Protein AF-E0S4I5-F1 (afdb_monomer)

Radius of gyration: 21.16 Å; Cα contacts (8 Å, |Δi|>4): 133; chains: 1; bounding box: 56×43×53 Å

Foldseek 3Di:
DPDPVNVVVVVVVVVVVLVVVCCVVPVPPVVVVVVVLVVCCVPVNDVRSVVVVVVVVLVSLQVQLVVVCVVVVVQDDLSSVLSSCLRSCVLLVVQLVLLCVPPNNPCSNVQSVLLSVQLNVCRVVVHKAFLFAFQPNVPPVPPPPVPDPRVPHTPGHRPSDGINVRSSVVVVCVVPVPPPD

Secondary structure (DSSP, 8-state):
---HHHHHHHHHHHHHHHHHHHHHHHTTHHHHHHHHHHHHHHHH-HHHHHHHHHHHHHHHHHGGGHHHHHH-TT--THHHHHHHHHHTSHHHHHHHHHHHHHH-STTHHHHHHHHHHHHHHHHHHTS--BS-EEGGGGGGGSTT-TT--TTTSEEE--SS-SBHHHHHHHHHHHHTT----

Organism: Butyrivibrio proteoclasticus (strain ATCC 51982 / DSM 14932 / B316) (NCBI:txid515622)

Structure (mmCIF, N/CA/C/O backbone):
data_AF-E0S4I5-F1
#
_entry.id   AF-E0S4I5-F1
#
loop_
_atom_site.group_PDB
_atom_site.id
_atom_site.type_symbol
_atom_site.label_atom_id
_atom_site.label_alt_id
_atom_site.label_comp_id
_atom_site.label_asym_id
_atom_site.label_entity_id
_atom_site.label_seq_id
_atom_site.pdbx_PDB_ins_code
_atom_site.Cartn_x
_atom_site.Cartn_y
_atom_site.Cartn_z
_atom_site.occupancy
_atom_site.B_iso_or_equiv
_atom_site.auth_seq_id
_atom_site.auth_comp_id
_atom_site.auth_asym_id
_atom_site.auth_atom_id
_atom_site.pdbx_PDB_model_num
ATOM 1 N N . MET A 1 1 ? 25.089 8.288 6.308 1.00 38.97 1 MET A N 1
ATOM 2 C CA . MET A 1 1 ? 24.424 7.372 7.253 1.00 38.97 1 MET A CA 1
ATOM 3 C C . MET A 1 1 ? 23.693 8.257 8.242 1.00 38.97 1 MET A C 1
ATOM 5 O O . MET A 1 1 ? 24.373 8.973 8.961 1.00 38.97 1 MET A O 1
ATOM 9 N N . LEU A 1 2 ? 22.360 8.315 8.184 1.00 38.50 2 LEU A N 1
ATOM 10 C CA . LEU A 1 2 ? 21.574 9.012 9.209 1.00 38.50 2 LEU A CA 1
ATOM 11 C C . LEU A 1 2 ? 21.784 8.281 10.536 1.00 38.50 2 LEU A C 1
ATOM 13 O O . LEU A 1 2 ? 21.787 7.047 10.567 1.00 38.50 2 LEU A O 1
ATOM 17 N N . ASN A 1 3 ? 22.048 9.029 11.601 1.00 44.72 3 ASN A N 1
ATOM 18 C CA . ASN A 1 3 ? 22.312 8.456 12.914 1.00 44.72 3 ASN A CA 1
ATOM 19 C C . ASN A 1 3 ? 21.038 7.761 13.422 1.00 44.72 3 ASN A C 1
ATOM 21 O O . ASN A 1 3 ? 19.945 8.304 13.295 1.00 44.72 3 ASN A O 1
ATOM 25 N N . ASN A 1 4 ? 21.155 6.590 14.056 1.00 50.41 4 ASN A N 1
ATOM 26 C CA . ASN A 1 4 ? 20.001 5.858 14.613 1.00 50.41 4 ASN A CA 1
ATOM 27 C C . ASN A 1 4 ? 19.160 6.701 15.602 1.00 50.41 4 ASN A C 1
ATOM 29 O O . ASN A 1 4 ? 17.985 6.408 15.815 1.00 50.41 4 ASN A O 1
ATOM 33 N N . SER A 1 5 ? 19.746 7.748 16.202 1.00 45.62 5 SER A N 1
ATOM 34 C CA . SER A 1 5 ? 19.015 8.715 17.030 1.00 45.62 5 SER A CA 1
ATOM 35 C C . SER A 1 5 ? 18.204 9.713 16.195 1.00 45.62 5 SER A C 1
ATOM 37 O O . SER A 1 5 ? 17.057 9.957 16.533 1.00 45.62 5 SER A O 1
ATOM 39 N N . GLU A 1 6 ? 18.726 10.206 15.068 1.00 43.94 6 GLU A N 1
ATOM 40 C CA . GLU A 1 6 ? 18.027 11.165 14.195 1.00 43.94 6 GLU A CA 1
ATOM 41 C C . GLU A 1 6 ? 16.774 10.543 13.567 1.00 43.94 6 GLU A C 1
ATOM 43 O O . GLU A 1 6 ? 15.723 11.176 13.503 1.00 43.94 6 GLU A O 1
ATOM 48 N N . THR A 1 7 ? 16.849 9.268 13.172 1.00 42.28 7 THR A N 1
ATOM 49 C CA . THR A 1 7 ? 15.693 8.513 12.662 1.00 42.28 7 THR A CA 1
ATOM 50 C C . THR A 1 7 ? 14.642 8.279 13.751 1.00 42.28 7 THR A C 1
ATOM 52 O O . THR A 1 7 ? 13.443 8.373 13.489 1.00 42.28 7 THR A O 1
ATOM 55 N N . LYS A 1 8 ? 15.075 8.009 14.990 1.00 41.47 8 LYS A N 1
ATOM 56 C CA . LYS A 1 8 ? 14.186 7.852 16.150 1.00 41.47 8 LYS A CA 1
ATOM 57 C C . LYS A 1 8 ? 13.489 9.169 16.496 1.00 41.47 8 LYS A C 1
ATOM 59 O O . LYS A 1 8 ? 12.286 9.171 16.737 1.00 41.47 8 LYS A O 1
ATOM 64 N N . ASP A 1 9 ? 14.221 10.276 16.474 1.00 44.91 9 ASP A N 1
ATOM 65 C CA . ASP A 1 9 ? 13.693 11.604 16.780 1.00 44.91 9 ASP A CA 1
ATOM 66 C C . ASP A 1 9 ? 12.729 12.088 15.682 1.00 44.91 9 ASP A C 1
ATOM 68 O 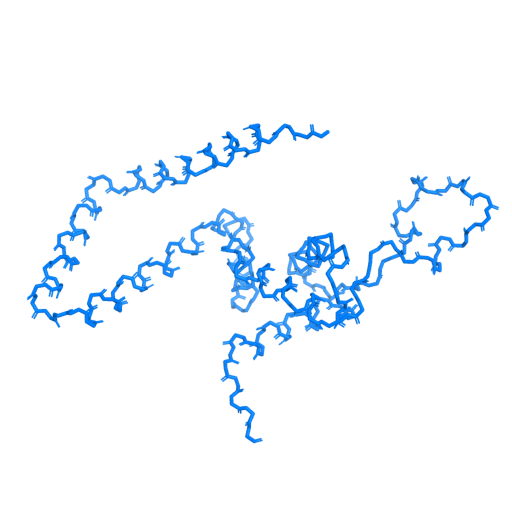O . ASP A 1 9 ? 11.687 12.672 15.984 1.00 44.91 9 ASP A O 1
ATOM 72 N N . ALA A 1 10 ? 13.002 11.757 14.415 1.00 44.78 10 ALA A N 1
ATOM 73 C CA . ALA A 1 10 ? 12.086 11.999 13.300 1.00 44.78 10 ALA A CA 1
ATOM 74 C C . ALA A 1 10 ? 10.781 11.191 13.430 1.00 44.78 10 ALA A C 1
ATOM 76 O O . ALA A 1 10 ? 9.699 11.755 13.275 1.00 44.78 10 ALA A O 1
ATOM 77 N N . LEU A 1 11 ? 10.863 9.903 13.783 1.00 43.50 11 LEU A N 1
ATOM 78 C CA . LEU A 1 11 ? 9.694 9.056 14.057 1.00 43.50 11 LEU A CA 1
ATOM 79 C C . LEU A 1 11 ? 8.865 9.585 15.232 1.00 43.50 11 LEU A C 1
ATOM 81 O O . LEU A 1 11 ? 7.647 9.688 15.118 1.00 43.50 11 LEU A O 1
ATOM 85 N N . ILE A 1 12 ? 9.514 9.983 16.331 1.00 48.59 12 ILE A N 1
ATOM 86 C CA . ILE A 1 12 ? 8.845 10.596 17.488 1.00 48.59 12 ILE A CA 1
ATOM 87 C C . ILE A 1 12 ? 8.157 11.906 17.085 1.00 48.59 12 ILE A C 1
ATOM 89 O O . ILE A 1 12 ? 7.042 12.168 17.523 1.00 48.59 12 ILE A O 1
ATOM 93 N N . SER A 1 13 ? 8.783 12.719 16.233 1.00 48.22 13 SER A N 1
ATOM 94 C CA . SER A 1 13 ? 8.202 13.971 15.735 1.00 48.22 13 SER A CA 1
ATOM 95 C C . SER A 1 13 ? 6.961 13.734 14.867 1.00 48.22 13 SER A C 1
ATOM 97 O O . SER A 1 13 ? 5.934 14.374 15.084 1.00 48.22 13 SER A O 1
ATOM 99 N N . VAL A 1 14 ? 7.013 12.767 13.942 1.00 48.84 14 VAL A N 1
ATOM 100 C CA . VAL A 1 14 ? 5.865 12.380 13.103 1.00 48.84 14 VAL A CA 1
ATOM 101 C C . VAL A 1 14 ? 4.743 11.791 13.956 1.00 48.84 14 VAL A C 1
ATOM 103 O O . VAL A 1 14 ? 3.596 12.206 13.813 1.00 48.84 14 VAL A O 1
ATOM 106 N N . MET A 1 15 ? 5.064 10.896 14.896 1.00 49.41 15 MET A N 1
ATOM 107 C CA . MET A 1 15 ? 4.093 10.348 15.845 1.00 49.41 15 MET A CA 1
ATOM 108 C C . MET A 1 15 ? 3.455 11.451 16.684 1.00 49.41 15 MET A C 1
ATOM 110 O O . MET A 1 15 ? 2.240 11.490 16.794 1.00 49.41 15 MET A O 1
ATOM 114 N N . ASN A 1 16 ? 4.235 12.387 17.225 1.00 57.28 16 ASN A N 1
ATOM 115 C CA . ASN A 1 16 ? 3.706 13.514 17.991 1.00 57.28 16 ASN A CA 1
ATOM 116 C C . ASN A 1 16 ? 2.886 14.477 17.123 1.00 57.28 16 ASN A C 1
ATOM 118 O O . ASN A 1 16 ? 1.945 15.075 17.627 1.00 57.28 16 ASN A O 1
ATOM 122 N N . GLY A 1 17 ? 3.215 14.643 15.840 1.00 52.66 17 GLY A N 1
ATOM 123 C CA . GLY A 1 17 ? 2.425 15.428 14.889 1.00 52.66 17 GLY A CA 1
ATOM 124 C C . GLY A 1 17 ? 1.082 14.773 14.558 1.00 52.66 17 GLY A C 1
ATOM 125 O O . GLY A 1 17 ? 0.058 15.455 14.539 1.00 52.66 17 GLY A O 1
ATOM 126 N N . LEU A 1 18 ? 1.074 13.448 14.380 1.00 50.56 18 LEU A N 1
ATOM 127 C CA . LEU A 1 18 ? -0.138 12.642 14.217 1.00 50.56 18 LEU A CA 1
ATOM 128 C C . LEU A 1 18 ? -0.977 12.652 15.497 1.00 50.56 18 LEU A C 1
ATOM 130 O O . LEU A 1 18 ? -2.155 12.980 15.436 1.00 50.56 18 LEU A O 1
ATOM 134 N N . PHE A 1 19 ? -0.368 12.398 16.659 1.00 59.19 19 PHE A N 1
ATOM 135 C CA . PHE A 1 19 ? -1.043 12.458 17.954 1.00 59.19 19 PHE A CA 1
ATOM 136 C C . PHE A 1 19 ? -1.585 13.848 18.249 1.00 59.19 19 PHE A C 1
ATOM 138 O O . PHE A 1 19 ? -2.704 13.925 18.714 1.00 59.19 19 PHE A O 1
ATOM 145 N N . LYS A 1 20 ? -0.870 14.932 17.928 1.00 57.94 20 LYS A N 1
ATOM 146 C CA . LYS A 1 20 ? -1.385 16.300 18.087 1.00 57.94 20 LYS A CA 1
ATOM 147 C C . LYS A 1 20 ? -2.493 16.642 17.104 1.00 57.94 20 LYS A C 1
ATOM 149 O O . LYS A 1 20 ? -3.375 17.403 17.468 1.00 57.94 20 LYS A O 1
ATOM 154 N N . SER A 1 21 ? -2.453 16.123 15.878 1.00 51.41 21 SER A N 1
ATOM 155 C CA . SER A 1 21 ? -3.545 16.320 14.912 1.00 51.41 21 SER A CA 1
ATOM 156 C C . SER A 1 21 ? -4.796 15.568 15.352 1.00 51.41 21 SER A C 1
ATOM 158 O O . SER A 1 21 ? -5.886 16.124 15.294 1.00 51.41 21 SER A O 1
ATOM 160 N N . ILE A 1 22 ? -4.616 14.355 15.888 1.00 54.31 22 ILE A N 1
ATOM 161 C CA . ILE A 1 22 ? -5.666 13.599 16.566 1.00 54.31 22 ILE A CA 1
ATOM 162 C C . ILE A 1 22 ? -6.145 14.411 17.777 1.00 54.31 22 ILE A C 1
ATOM 164 O O . ILE A 1 22 ? -7.273 14.855 17.767 1.00 54.31 22 ILE A O 1
ATOM 168 N N . GLU A 1 23 ? -5.301 14.717 18.762 1.00 54.75 23 GLU A N 1
ATOM 169 C CA . GLU A 1 23 ? -5.611 15.445 20.009 1.00 54.75 23 GLU A CA 1
ATOM 170 C C . GLU A 1 23 ? -6.271 16.823 19.777 1.00 54.75 23 GLU A C 1
ATOM 172 O O . GLU A 1 23 ? -7.206 17.185 20.492 1.00 54.75 23 GLU A O 1
ATOM 177 N N . ALA A 1 24 ? -5.864 17.564 18.738 1.00 55.34 24 ALA A N 1
ATOM 178 C CA . ALA A 1 24 ? -6.480 18.831 18.335 1.00 55.34 24 ALA A CA 1
ATOM 179 C C . ALA A 1 24 ? -7.900 18.664 17.760 1.00 55.34 24 ALA A C 1
ATOM 181 O O . ALA A 1 24 ? -8.720 19.565 17.923 1.00 55.34 24 ALA A O 1
ATOM 182 N N . GLU A 1 25 ? -8.219 17.522 17.145 1.00 51.22 25 GLU A N 1
ATOM 183 C CA . GLU A 1 25 ? -9.592 17.153 16.771 1.00 51.22 25 GLU A CA 1
ATOM 184 C C . GLU A 1 25 ? -10.406 16.568 17.948 1.00 51.22 25 GLU A C 1
ATOM 186 O O . GLU A 1 25 ? -11.632 16.477 17.842 1.00 51.22 25 GLU A O 1
ATOM 191 N N . ASN A 1 26 ? -9.778 16.188 19.075 1.00 55.72 26 ASN A N 1
ATOM 192 C CA . ASN A 1 26 ? -10.344 15.179 19.987 1.00 55.72 26 ASN A CA 1
ATOM 193 C C . ASN A 1 26 ? -10.498 15.545 21.476 1.00 55.72 26 ASN A C 1
ATOM 195 O O . ASN A 1 26 ? -10.979 14.704 22.229 1.00 55.72 26 ASN A O 1
ATOM 199 N N . ASN A 1 27 ? -10.157 16.748 21.944 1.00 54.59 27 ASN A N 1
ATOM 200 C CA . ASN A 1 27 ? -10.117 17.000 23.400 1.00 54.59 27 ASN A CA 1
ATOM 201 C C . ASN A 1 27 ? -11.468 16.971 24.159 1.00 54.59 27 ASN A C 1
ATOM 203 O O . ASN A 1 27 ? -11.452 16.903 25.383 1.00 54.59 27 ASN A O 1
ATOM 207 N N . GLU A 1 28 ? -12.619 16.931 23.480 1.00 50.84 28 GLU A N 1
ATOM 208 C CA . GLU A 1 28 ? -13.916 16.584 24.110 1.00 50.84 28 GLU A CA 1
ATOM 209 C C . GLU A 1 28 ? -14.468 15.243 23.598 1.00 50.84 28 GLU A C 1
ATOM 211 O O . GLU A 1 28 ? -14.867 14.389 24.388 1.00 50.84 28 GLU A O 1
ATOM 216 N N . LYS A 1 29 ? -14.384 14.988 22.287 1.00 53.25 29 LYS A N 1
ATOM 217 C CA . LYS A 1 29 ? -14.922 13.769 21.659 1.00 53.25 29 LYS A CA 1
ATOM 218 C C . LYS A 1 29 ? -14.182 12.479 22.039 1.00 53.25 29 LYS A C 1
ATOM 220 O O . LYS A 1 29 ? -14.795 11.416 22.050 1.00 53.25 29 LYS A O 1
ATOM 225 N N . SER A 1 30 ? -12.892 12.540 22.389 1.00 56.38 30 SER A N 1
ATOM 226 C CA . SER A 1 30 ? -12.143 11.361 22.863 1.00 56.38 30 SER A CA 1
ATOM 227 C C . SER A 1 30 ? -12.582 10.886 24.232 1.00 56.38 30 SER A C 1
ATOM 229 O O . SER A 1 30 ? -12.616 9.682 24.467 1.00 56.38 30 SER A O 1
ATOM 231 N N . ALA A 1 31 ? -12.874 11.813 25.146 1.00 55.78 31 ALA A N 1
ATOM 232 C CA . ALA A 1 31 ? -13.290 11.459 26.496 1.00 55.78 31 ALA A CA 1
ATOM 233 C C . ALA A 1 31 ? -14.657 10.763 26.458 1.00 55.78 31 ALA A C 1
ATOM 235 O O . ALA A 1 31 ? -14.812 9.693 27.045 1.00 55.78 31 ALA A O 1
ATOM 236 N N . GLU A 1 32 ? -15.590 11.307 25.673 1.00 59.59 32 GLU A N 1
ATOM 237 C CA . GLU A 1 32 ? -16.902 10.705 25.422 1.00 59.59 32 GLU A CA 1
ATOM 238 C C . GLU A 1 32 ? -16.779 9.321 24.768 1.00 59.59 32 GLU A C 1
ATOM 240 O O . GLU A 1 32 ? -17.385 8.364 25.245 1.00 59.59 32 GLU A O 1
ATOM 245 N N . LEU A 1 33 ? -15.927 9.171 23.746 1.00 65.69 33 LEU A N 1
ATOM 246 C CA . LEU A 1 33 ? -15.693 7.881 23.087 1.00 65.69 33 LEU A CA 1
ATOM 247 C C . LEU A 1 33 ? -15.110 6.832 24.049 1.00 65.69 33 LEU A C 1
ATOM 249 O O . LEU A 1 33 ? -15.542 5.680 24.049 1.00 65.69 33 LEU A O 1
ATOM 253 N N . ILE A 1 34 ? -14.138 7.209 24.886 1.00 62.12 34 ILE A N 1
ATOM 254 C CA . ILE A 1 34 ? -13.532 6.303 25.874 1.00 62.12 34 ILE A CA 1
ATOM 255 C C . ILE A 1 34 ? -14.561 5.889 26.934 1.00 62.12 34 ILE A C 1
ATOM 257 O O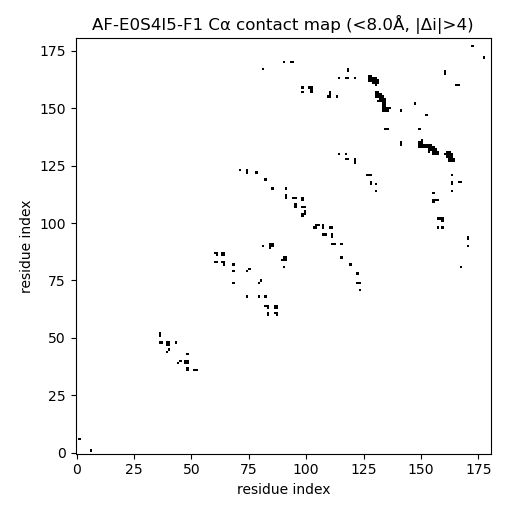 . ILE A 1 34 ? -14.617 4.713 27.306 1.00 62.12 34 ILE A O 1
ATOM 261 N N . GLU A 1 35 ? -15.396 6.817 27.405 1.00 66.31 35 GLU A N 1
ATOM 262 C CA . GLU A 1 35 ? -16.480 6.515 28.343 1.00 66.31 35 GLU A CA 1
ATOM 263 C C . GLU A 1 35 ? -17.547 5.605 27.721 1.00 66.31 35 GLU A C 1
ATOM 265 O O . GLU A 1 35 ? -17.971 4.637 28.360 1.00 66.31 35 GLU A O 1
ATOM 270 N N . GLU A 1 36 ? -17.942 5.843 26.468 1.00 66.56 36 GLU A N 1
ATOM 271 C CA . GLU A 1 36 ? -18.873 4.984 25.729 1.00 66.56 36 GLU A CA 1
ATOM 272 C C . GLU A 1 36 ? -18.312 3.574 25.525 1.00 66.56 36 GLU A C 1
ATOM 274 O O . GLU A 1 36 ? -19.013 2.585 25.760 1.00 66.56 36 GLU A O 1
ATOM 279 N N . LEU A 1 37 ? -17.037 3.457 25.154 1.00 64.44 37 LEU A N 1
ATOM 280 C CA . LEU A 1 37 ? -16.357 2.176 24.996 1.00 64.44 37 LEU A CA 1
ATOM 281 C C . LEU A 1 37 ? -16.269 1.424 26.330 1.00 64.44 37 LEU A C 1
ATOM 283 O O . LEU A 1 37 ? -16.609 0.239 26.387 1.00 64.44 37 LEU A O 1
ATOM 287 N N . TYR A 1 38 ? -15.910 2.103 27.422 1.00 65.25 38 TYR A N 1
ATOM 288 C CA . TYR A 1 38 ? -15.878 1.516 28.764 1.00 65.25 38 TYR A CA 1
ATOM 289 C C . TYR A 1 38 ? -17.265 1.061 29.234 1.00 65.25 38 TYR A C 1
ATOM 291 O O . TYR A 1 38 ? -17.418 -0.036 29.779 1.00 65.25 38 TYR A O 1
ATOM 299 N N . LYS A 1 39 ? -18.297 1.872 28.988 1.00 71.56 39 LYS A N 1
ATOM 300 C CA . LYS A 1 39 ? -19.687 1.515 29.273 1.00 71.56 39 LYS A CA 1
ATOM 301 C C . LYS A 1 39 ? -20.122 0.303 28.450 1.00 71.56 39 LYS A C 1
ATOM 303 O O . LYS A 1 39 ? -20.690 -0.631 29.009 1.00 71.56 39 LYS A O 1
ATOM 308 N N . SER A 1 40 ? -19.787 0.260 27.160 1.00 63.28 40 SER A N 1
ATOM 309 C CA . SER A 1 40 ? -20.088 -0.878 26.286 1.00 63.28 40 SER A CA 1
ATOM 310 C C . SER A 1 40 ? -19.420 -2.168 26.769 1.00 63.28 40 SER A C 1
ATOM 312 O O . SER A 1 40 ? -20.077 -3.203 26.812 1.00 63.28 40 SER A O 1
ATOM 314 N N . TYR A 1 41 ? -18.171 -2.098 27.240 1.00 67.81 41 TYR A N 1
ATOM 315 C CA . TYR A 1 41 ? -17.469 -3.224 27.854 1.00 67.81 41 TYR A CA 1
ATOM 316 C C . TYR A 1 41 ? -18.191 -3.721 29.113 1.00 67.81 41 TYR A C 1
ATOM 318 O O . TYR A 1 41 ? -18.411 -4.921 29.281 1.00 67.81 41 TYR A O 1
ATOM 326 N N . LYS A 1 42 ? -18.616 -2.799 29.987 1.00 74.81 42 LYS A N 1
ATOM 327 C CA . LYS A 1 42 ? -19.345 -3.129 31.220 1.00 74.81 42 LYS A CA 1
ATOM 328 C C . LYS A 1 42 ? -20.731 -3.723 30.968 1.00 74.81 42 LYS A C 1
ATOM 330 O O . LYS A 1 42 ? -21.141 -4.603 31.719 1.00 74.81 42 LYS A O 1
ATOM 335 N N . GLU A 1 43 ? -21.449 -3.237 29.961 1.00 79.75 43 GLU A N 1
ATOM 336 C CA . GLU A 1 43 ? -22.846 -3.607 29.699 1.00 79.75 43 GLU A CA 1
ATOM 337 C C . GLU A 1 43 ? -22.994 -4.785 28.729 1.00 79.75 43 GLU A C 1
ATOM 339 O O . GLU A 1 43 ? -23.945 -5.556 28.847 1.00 79.75 43 GLU A O 1
ATOM 344 N N . ARG A 1 44 ? -22.082 -4.924 27.760 1.00 76.62 44 ARG A N 1
ATOM 345 C CA . ARG A 1 44 ? -22.192 -5.87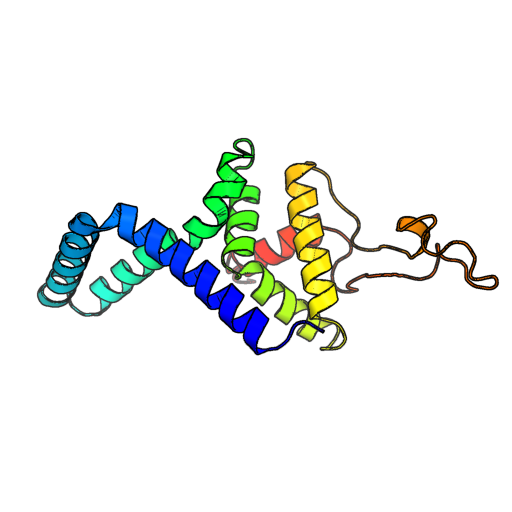4 26.637 1.00 76.62 44 ARG A CA 1
ATOM 346 C C . ARG A 1 44 ? -21.092 -6.935 26.614 1.00 76.62 44 ARG A C 1
ATOM 348 O O . ARG A 1 44 ? -21.204 -7.885 25.846 1.00 76.62 44 ARG A O 1
ATOM 355 N N . GLY A 1 45 ? -20.078 -6.812 27.472 1.00 75.81 45 GLY A N 1
ATOM 356 C CA . GLY A 1 45 ? -18.985 -7.774 27.591 1.00 75.81 45 GLY A CA 1
ATOM 357 C C . GLY A 1 45 ? -17.829 -7.538 26.615 1.00 75.81 45 GLY A C 1
ATOM 358 O O . GLY A 1 45 ? -17.857 -6.633 25.779 1.00 75.81 45 GLY A O 1
ATOM 359 N N . ASP A 1 46 ? -16.790 -8.364 26.760 1.00 75.00 46 ASP A N 1
ATOM 360 C CA . ASP A 1 46 ? -15.490 -8.190 26.099 1.00 75.00 46 ASP A CA 1
ATOM 361 C C . ASP A 1 46 ? -15.578 -8.281 24.567 1.00 75.00 46 ASP A C 1
ATOM 363 O O . ASP A 1 46 ? -15.049 -7.421 23.869 1.00 75.00 46 ASP A O 1
ATOM 367 N N . ASP A 1 47 ? -16.342 -9.238 24.036 1.00 69.94 47 ASP A N 1
ATOM 368 C CA . ASP A 1 47 ? -16.471 -9.463 22.588 1.00 69.94 47 ASP A CA 1
ATOM 369 C C . ASP A 1 47 ? -16.993 -8.222 21.836 1.00 69.94 47 ASP A C 1
ATOM 371 O O . ASP A 1 47 ? -16.503 -7.859 20.759 1.00 69.94 47 ASP A O 1
ATOM 375 N N . TYR A 1 48 ? -17.978 -7.527 22.417 1.00 70.12 48 TYR A N 1
ATOM 376 C CA . TYR A 1 48 ? -18.548 -6.316 21.821 1.00 70.12 48 TYR A CA 1
ATOM 377 C C . TYR A 1 48 ? -17.560 -5.145 21.870 1.00 70.12 48 TYR A C 1
ATOM 379 O O . TYR A 1 48 ? -17.436 -4.379 20.909 1.00 70.12 48 TYR A O 1
ATOM 387 N N . TYR A 1 49 ? -16.835 -5.015 22.980 1.00 69.62 49 TYR A N 1
ATOM 388 C CA . TYR A 1 49 ? -15.803 -3.998 23.149 1.00 69.62 49 TYR A CA 1
ATOM 389 C C . TYR A 1 49 ? -14.643 -4.206 22.170 1.00 69.62 49 TYR A C 1
ATOM 391 O O . TYR A 1 49 ? -14.261 -3.266 21.475 1.00 69.62 49 TYR A O 1
ATOM 399 N N . GLN A 1 50 ? -14.140 -5.438 22.038 1.00 68.00 50 GLN A N 1
ATOM 400 C CA . GLN A 1 50 ? -13.089 -5.785 21.079 1.00 68.00 50 GLN A CA 1
ATOM 401 C C . GLN A 1 50 ? -13.502 -5.458 19.641 1.00 68.00 50 GLN A C 1
ATOM 403 O O . GLN A 1 50 ? -12.727 -4.855 18.900 1.00 68.00 50 GLN A O 1
ATOM 408 N N . THR A 1 51 ? -14.741 -5.787 19.265 1.00 70.75 51 THR A N 1
ATOM 409 C CA . THR A 1 51 ? -15.282 -5.464 17.936 1.00 70.75 51 THR A CA 1
ATOM 410 C C . THR A 1 51 ? -15.340 -3.952 17.709 1.00 70.75 51 THR A C 1
ATOM 412 O O . THR A 1 51 ? -14.919 -3.464 16.662 1.00 70.75 51 THR A O 1
ATOM 415 N N . SER A 1 52 ? -15.811 -3.194 18.702 1.00 66.31 52 SER A N 1
ATOM 416 C CA . SER A 1 52 ? -15.907 -1.730 18.619 1.00 66.31 52 SER A C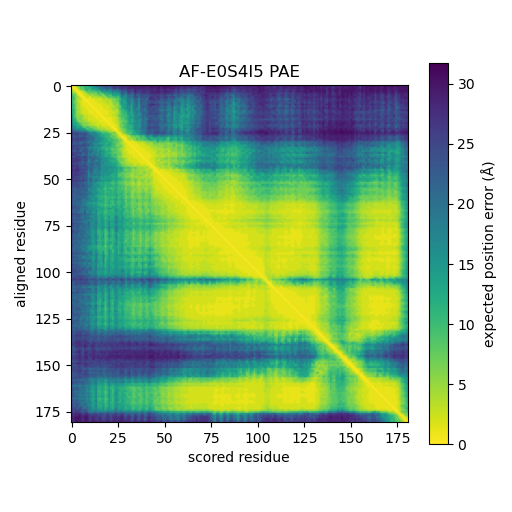A 1
ATOM 417 C C . SER A 1 52 ? -14.524 -1.081 18.500 1.00 66.31 52 SER A C 1
ATOM 419 O O . SER A 1 52 ? -14.304 -0.244 17.629 1.00 66.31 52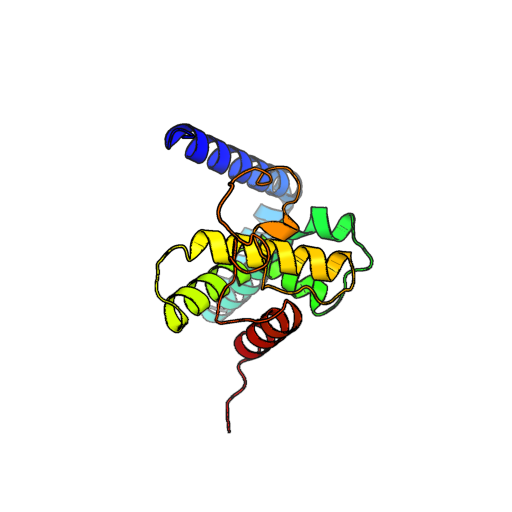 SER A O 1
ATOM 421 N N . MET A 1 53 ? -13.557 -1.533 19.303 1.00 68.06 53 MET A N 1
ATOM 422 C CA . MET A 1 53 ? -12.165 -1.084 19.225 1.00 68.06 53 MET A CA 1
ATOM 423 C C . MET A 1 53 ? -11.521 -1.409 17.880 1.00 68.06 53 MET A C 1
ATOM 425 O O . MET A 1 53 ? -10.755 -0.603 17.359 1.00 68.06 53 MET A O 1
ATOM 429 N N . HIS A 1 54 ? -11.828 -2.572 17.303 1.00 69.94 54 HIS A N 1
ATOM 430 C CA . HIS A 1 54 ? -11.319 -2.945 15.989 1.00 69.94 54 HIS A CA 1
ATOM 431 C C . HIS A 1 54 ? -11.799 -1.973 14.906 1.00 69.94 54 HIS A C 1
ATOM 433 O O . HIS A 1 54 ? -10.989 -1.500 14.115 1.00 69.94 54 HIS A O 1
ATOM 439 N N . LEU A 1 55 ? -13.087 -1.613 14.915 1.00 68.75 55 LEU A N 1
ATOM 440 C CA . LEU A 1 55 ? -13.652 -0.649 13.967 1.00 68.75 55 LEU A CA 1
ATOM 441 C C . LEU A 1 55 ? -13.010 0.737 14.095 1.00 68.75 55 LEU A C 1
ATOM 443 O O . LEU A 1 55 ? -12.678 1.349 13.081 1.00 68.75 55 LEU A O 1
ATOM 447 N N . GLU A 1 56 ? -12.793 1.224 15.319 1.00 69.06 56 GLU A N 1
ATOM 448 C CA . GLU A 1 56 ? -12.125 2.516 15.519 1.00 69.06 56 GLU A CA 1
ATOM 449 C C . GLU A 1 56 ? -10.652 2.471 15.093 1.00 69.06 56 GLU A C 1
ATOM 451 O O . GLU A 1 56 ? -10.165 3.398 14.448 1.00 69.06 56 GLU A O 1
ATOM 456 N N . MET A 1 57 ? -9.946 1.370 15.361 1.00 72.50 57 MET A N 1
ATOM 457 C CA . MET A 1 57 ? -8.576 1.185 14.874 1.00 72.50 57 MET A CA 1
ATOM 458 C C . MET A 1 57 ? -8.505 1.156 13.346 1.00 72.50 57 MET A C 1
ATOM 460 O O . MET A 1 57 ? -7.594 1.759 12.785 1.00 72.50 57 MET A O 1
ATOM 464 N N . MET A 1 58 ? -9.466 0.525 12.665 1.00 73.19 58 MET A N 1
ATOM 465 C CA . MET A 1 58 ? -9.537 0.555 11.199 1.00 73.19 58 MET A CA 1
ATOM 466 C C . MET A 1 58 ? -9.677 1.988 10.673 1.00 73.19 58 MET A C 1
ATOM 468 O O . MET A 1 58 ? -8.910 2.386 9.802 1.00 73.19 58 MET A O 1
ATOM 472 N N . ARG A 1 59 ? -10.559 2.804 11.265 1.00 71.00 59 ARG A N 1
ATOM 473 C CA . ARG A 1 59 ? -10.706 4.224 10.888 1.00 71.00 59 ARG A CA 1
ATOM 474 C C . ARG A 1 59 ? -9.431 5.029 11.116 1.00 71.00 59 ARG A C 1
ATOM 476 O O . ARG A 1 59 ? -9.075 5.882 10.308 1.00 71.00 59 ARG A O 1
ATOM 483 N N . LEU A 1 60 ? -8.726 4.769 12.217 1.00 74.56 60 LEU A N 1
ATOM 484 C CA . LEU A 1 60 ? -7.445 5.422 12.492 1.00 74.56 60 LEU A CA 1
ATOM 485 C C . LEU A 1 60 ? -6.375 5.036 11.463 1.00 74.56 60 LEU A C 1
ATOM 487 O O . LEU A 1 60 ? -5.541 5.872 11.121 1.00 74.56 60 LEU A O 1
ATOM 491 N N . MET A 1 61 ? -6.406 3.806 10.947 1.00 77.69 61 MET A N 1
ATOM 492 C CA . MET A 1 61 ? -5.486 3.344 9.904 1.00 77.69 61 MET A CA 1
ATOM 493 C C . MET A 1 61 ? -5.726 4.017 8.544 1.00 77.69 61 MET A C 1
ATOM 495 O O . MET A 1 61 ? -4.820 4.018 7.720 1.00 77.69 61 MET A O 1
ATOM 499 N N . GLU A 1 62 ? -6.883 4.632 8.302 1.00 78.25 62 GLU A N 1
ATOM 500 C CA . GLU A 1 62 ? -7.159 5.393 7.070 1.00 78.25 62 GLU A CA 1
ATOM 501 C C . GLU A 1 62 ? -6.562 6.814 7.121 1.00 78.25 62 GLU A C 1
ATOM 503 O O . GLU A 1 62 ? -6.212 7.400 6.094 1.00 78.25 62 GLU A O 1
ATOM 508 N N . LEU A 1 63 ? -6.392 7.385 8.323 1.00 80.25 63 LEU A N 1
ATOM 509 C CA . LEU A 1 63 ? -5.935 8.769 8.514 1.00 80.25 63 LEU A CA 1
ATOM 510 C C . LEU A 1 63 ? -4.613 9.114 7.807 1.00 80.25 63 LEU A C 1
ATOM 512 O O . LEU A 1 63 ? -4.549 10.189 7.204 1.00 80.25 63 LEU A O 1
ATOM 516 N N . PRO A 1 64 ? -3.566 8.264 7.833 1.00 85.12 64 PRO A N 1
ATOM 517 C CA . PRO A 1 64 ? -2.282 8.604 7.227 1.00 85.12 64 PRO A CA 1
ATOM 518 C C . PRO A 1 64 ? -2.352 8.830 5.710 1.00 85.12 64 PRO A C 1
ATOM 520 O O . PRO A 1 64 ? -1.551 9.597 5.180 1.00 85.12 64 PRO A O 1
ATOM 523 N N . ALA A 1 65 ? -3.313 8.208 5.018 1.00 89.06 65 ALA A N 1
ATOM 524 C CA . ALA A 1 65 ? -3.512 8.372 3.579 1.00 89.06 65 ALA A CA 1
ATOM 525 C C . ALA A 1 65 ? -4.285 9.646 3.208 1.00 89.06 65 ALA A C 1
ATOM 527 O O . ALA A 1 65 ? -4.202 10.101 2.065 1.00 89.06 65 ALA A O 1
ATOM 528 N N . ARG A 1 66 ? -5.027 10.246 4.153 1.00 84.50 66 ARG A N 1
ATOM 529 C CA . ARG A 1 66 ? -5.950 11.354 3.863 1.00 84.50 66 ARG A CA 1
ATOM 530 C C . ARG A 1 66 ? -5.308 12.538 3.142 1.00 84.50 66 ARG A C 1
ATOM 532 O O . ARG A 1 66 ? -5.906 12.967 2.162 1.00 84.50 66 ARG A O 1
ATOM 539 N N . PRO A 1 67 ? -4.135 13.071 3.546 1.00 85.25 67 PRO A N 1
ATOM 540 C CA . PRO A 1 67 ? -3.543 14.206 2.839 1.00 85.25 67 PRO A CA 1
ATOM 541 C C . PRO A 1 67 ? -3.319 13.916 1.350 1.00 85.25 67 PRO A C 1
ATOM 543 O O . PRO A 1 67 ? -3.649 14.744 0.510 1.00 85.25 67 PRO A O 1
ATOM 546 N N . PHE A 1 68 ? -2.848 12.708 1.027 1.00 89.19 68 PHE A N 1
ATOM 547 C CA . PHE A 1 68 ? -2.638 12.277 -0.352 1.00 89.19 68 PHE A CA 1
ATOM 548 C C . PHE A 1 68 ? -3.965 12.139 -1.111 1.00 89.19 68 PHE A C 1
ATOM 550 O O . PHE A 1 68 ? -4.119 12.683 -2.200 1.00 89.19 68 PHE A O 1
ATOM 557 N N . LEU A 1 69 ? -4.957 11.460 -0.530 1.00 91.44 69 LEU A N 1
ATOM 558 C CA . LEU A 1 69 ? -6.265 11.261 -1.170 1.00 91.44 69 LEU A CA 1
ATOM 559 C C . LEU A 1 69 ? -7.051 12.574 -1.339 1.00 91.44 69 LEU A C 1
ATOM 561 O O . LEU A 1 69 ? -7.808 12.729 -2.292 1.00 91.44 69 LEU A O 1
ATOM 565 N N . MET A 1 70 ? -6.840 13.556 -0.460 1.00 88.06 70 MET A N 1
ATOM 566 C CA . MET A 1 70 ? -7.415 14.898 -0.602 1.00 88.06 70 MET A CA 1
ATOM 567 C C . MET A 1 70 ? -6.827 15.674 -1.787 1.00 88.06 70 MET A C 1
ATOM 569 O O . MET A 1 70 ? -7.548 16.472 -2.392 1.00 88.06 70 MET A O 1
ATOM 573 N N . GLU A 1 71 ? -5.549 15.453 -2.111 1.00 90.88 71 GLU A N 1
ATOM 574 C CA . GLU A 1 71 ? -4.884 16.010 -3.299 1.00 90.88 71 GLU A CA 1
ATOM 575 C C . GLU A 1 71 ? -5.266 15.259 -4.589 1.00 90.88 71 GLU A C 1
ATOM 577 O O . GLU A 1 71 ? -5.230 15.848 -5.669 1.00 90.88 71 GLU A O 1
ATOM 582 N N . HIS A 1 72 ? -5.700 14.001 -4.468 1.00 94.31 72 HIS A N 1
ATOM 583 C CA . HIS A 1 72 ? -6.039 13.092 -5.568 1.00 94.31 72 HIS A CA 1
ATOM 584 C C . HIS A 1 72 ? -7.482 12.559 -5.471 1.00 94.31 72 HIS A C 1
ATOM 586 O O . HIS A 1 72 ? -7.718 11.351 -5.405 1.00 94.31 72 HIS A O 1
ATOM 592 N N . GLN A 1 73 ? -8.467 13.464 -5.461 1.00 92.00 73 GLN A N 1
ATOM 593 C CA . GLN A 1 73 ? -9.889 13.142 -5.221 1.00 92.00 73 GLN A CA 1
ATOM 594 C C . GLN A 1 73 ? -10.520 12.212 -6.272 1.00 92.00 73 GLN A C 1
ATOM 596 O O . GLN A 1 73 ? -11.614 11.687 -6.073 1.00 92.00 73 GLN A O 1
ATOM 601 N N . GLU A 1 74 ? -9.866 12.028 -7.418 1.00 95.31 74 GLU A N 1
ATOM 602 C CA . GLU A 1 74 ? -10.275 11.094 -8.461 1.00 95.31 74 GLU A CA 1
ATOM 603 C C . GLU A 1 74 ? -9.963 9.625 -8.142 1.00 95.31 74 GLU A C 1
ATOM 605 O O . GLU A 1 74 ? -10.499 8.737 -8.814 1.00 95.31 74 GLU A O 1
ATOM 610 N N . ILE A 1 75 ? -9.085 9.358 -7.171 1.00 96.25 75 ILE A N 1
ATOM 611 C CA . ILE A 1 75 ? -8.728 8.008 -6.731 1.00 96.25 75 ILE A CA 1
ATOM 612 C C . ILE A 1 75 ? -9.878 7.457 -5.889 1.00 96.25 75 ILE A C 1
ATOM 614 O O . ILE A 1 75 ? -10.241 8.034 -4.871 1.00 96.25 75 ILE A O 1
ATOM 618 N N . THR A 1 76 ? -10.457 6.333 -6.316 1.00 93.75 76 THR A N 1
ATOM 619 C CA . THR A 1 76 ? -11.604 5.707 -5.640 1.00 93.75 76 THR A CA 1
ATOM 620 C C . THR A 1 76 ? -11.520 4.182 -5.694 1.00 93.75 76 THR A C 1
ATOM 622 O O . THR A 1 76 ? -10.832 3.598 -6.540 1.00 93.75 76 THR A O 1
ATOM 625 N N . GLY A 1 77 ? -12.255 3.505 -4.812 1.00 93.31 77 GLY A N 1
ATOM 626 C CA . GLY A 1 77 ? -12.440 2.055 -4.875 1.00 93.31 77 GLY A CA 1
ATOM 627 C C . GLY A 1 77 ? -11.170 1.281 -4.515 1.00 93.31 77 GLY A C 1
ATOM 628 O O . GLY A 1 77 ? -10.622 1.449 -3.433 1.00 93.31 77 GLY A O 1
ATOM 629 N N . TRP A 1 78 ? -10.709 0.386 -5.395 1.00 95.06 78 TRP A N 1
ATOM 630 C CA . TRP A 1 78 ? -9.508 -0.412 -5.101 1.00 95.06 78 TRP A CA 1
ATOM 631 C C . TRP A 1 78 ? -8.233 0.420 -5.059 1.00 95.06 78 TRP A C 1
ATOM 633 O O . TRP A 1 78 ? -7.358 0.119 -4.255 1.00 95.06 78 TRP A O 1
ATOM 643 N N . ASP A 1 79 ? -8.140 1.456 -5.888 1.00 96.62 79 ASP A N 1
ATOM 644 C CA . ASP A 1 79 ? -6.960 2.315 -5.907 1.00 96.62 79 ASP A CA 1
ATOM 645 C C . ASP A 1 79 ? -6.839 3.119 -4.608 1.00 96.62 79 ASP A C 1
ATOM 647 O O . ASP A 1 79 ? -5.753 3.207 -4.044 1.00 96.62 79 ASP A O 1
ATOM 651 N N . GLU A 1 80 ? -7.962 3.599 -4.074 1.00 95.44 80 GLU A N 1
ATOM 652 C CA . GLU A 1 80 ? -8.040 4.221 -2.746 1.00 95.44 80 GLU A CA 1
ATOM 653 C C . GLU A 1 80 ? -7.573 3.250 -1.654 1.00 95.44 80 GLU A C 1
ATOM 655 O O . GLU A 1 80 ? -6.654 3.565 -0.900 1.00 95.44 80 GLU A O 1
ATOM 660 N N . PHE A 1 81 ? -8.096 2.020 -1.656 1.00 93.81 81 PHE A N 1
ATOM 661 C CA . PHE A 1 81 ? -7.699 0.993 -0.694 1.00 93.81 81 PHE A CA 1
ATOM 662 C C . PHE A 1 81 ? -6.207 0.620 -0.778 1.00 93.81 81 PHE A C 1
ATOM 664 O O . PHE A 1 81 ? -5.572 0.356 0.249 1.00 93.81 81 PHE A O 1
ATOM 671 N N . TYR A 1 82 ? -5.614 0.588 -1.979 1.00 96.19 82 TYR A N 1
ATOM 672 C CA . TYR A 1 82 ? -4.172 0.372 -2.124 1.00 96.19 82 TYR A CA 1
ATOM 673 C C . TYR A 1 82 ? -3.381 1.510 -1.476 1.00 96.19 82 TYR A C 1
ATOM 675 O O . TYR A 1 82 ? -2.428 1.234 -0.750 1.00 96.19 82 TYR A O 1
ATOM 683 N N . ILE A 1 83 ? -3.779 2.767 -1.693 1.00 96.94 83 ILE A N 1
ATOM 684 C CA . ILE A 1 83 ? -3.134 3.926 -1.067 1.00 96.94 83 ILE A CA 1
ATOM 685 C C . ILE A 1 83 ? -3.261 3.853 0.458 1.00 96.94 83 ILE A C 1
ATOM 687 O O . ILE A 1 83 ? -2.248 3.933 1.150 1.00 96.94 83 ILE A O 1
ATOM 691 N N . GLU A 1 84 ? -4.455 3.616 0.996 1.00 94.00 84 GLU A N 1
ATOM 692 C CA . GLU A 1 84 ? -4.664 3.439 2.440 1.00 94.00 84 GLU A CA 1
ATOM 693 C C . GLU A 1 84 ? -3.757 2.349 3.014 1.00 94.00 84 GLU A C 1
ATOM 695 O O . GLU A 1 84 ? -3.032 2.577 3.984 1.00 94.00 84 GLU A O 1
ATOM 700 N N . SER A 1 85 ? -3.722 1.190 2.355 1.00 94.12 85 SER A N 1
ATOM 701 C CA . SER A 1 85 ? -2.897 0.047 2.752 1.00 94.12 85 SER A CA 1
ATOM 702 C C . SER A 1 85 ? -1.393 0.326 2.668 1.00 94.12 85 SER A C 1
ATOM 704 O O . SER A 1 85 ? -0.612 -0.246 3.429 1.00 94.12 85 SER A O 1
ATOM 706 N N . ILE A 1 86 ? -0.952 1.181 1.744 1.00 95.56 86 ILE A N 1
ATOM 707 C CA . ILE A 1 86 ? 0.446 1.619 1.642 1.00 95.56 86 ILE A CA 1
ATOM 708 C C . ILE A 1 86 ? 0.795 2.529 2.818 1.00 95.56 86 ILE A C 1
ATOM 710 O O . ILE A 1 86 ? 1.787 2.292 3.506 1.00 95.56 86 ILE A O 1
ATOM 714 N N . TYR A 1 87 ? -0.033 3.538 3.083 1.00 92.06 87 TYR A N 1
ATOM 715 C CA . TYR A 1 87 ? 0.225 4.528 4.127 1.00 92.06 87 TYR A CA 1
ATOM 716 C C . TYR A 1 87 ? 0.082 3.962 5.547 1.00 92.06 87 TYR A C 1
ATOM 718 O O . TYR A 1 87 ? 0.784 4.413 6.451 1.00 92.06 87 TYR A O 1
ATOM 726 N N . ASN A 1 88 ? -0.767 2.952 5.754 1.00 89.00 88 ASN A N 1
ATOM 727 C CA . ASN A 1 88 ? -0.891 2.258 7.040 1.00 89.00 88 ASN A CA 1
ATOM 728 C C . ASN A 1 88 ? 0.104 1.093 7.221 1.00 89.00 88 ASN A C 1
ATOM 730 O O . ASN A 1 88 ? 0.181 0.505 8.299 1.00 89.00 88 ASN A O 1
ATOM 734 N N . GLY A 1 89 ? 0.890 0.777 6.185 1.00 89.75 89 GLY A N 1
ATOM 735 C CA . GLY A 1 89 ? 1.952 -0.229 6.215 1.00 89.75 89 GLY A CA 1
ATOM 736 C C . GLY A 1 89 ? 1.507 -1.672 5.956 1.00 89.75 89 GLY A C 1
ATOM 737 O O . GLY A 1 89 ? 2.369 -2.550 5.854 1.00 89.75 89 GLY A O 1
ATOM 738 N N . LEU A 1 90 ? 0.207 -1.944 5.800 1.00 91.88 90 LEU A N 1
ATOM 739 C CA . LEU A 1 90 ? -0.319 -3.274 5.478 1.00 91.88 90 LEU A CA 1
ATOM 740 C C . LEU A 1 90 ? 0.249 -3.806 4.157 1.00 91.88 90 LEU A C 1
ATOM 742 O O . LEU A 1 90 ? 0.728 -4.940 4.093 1.00 91.88 90 LEU A O 1
ATOM 746 N N . PHE A 1 91 ? 0.219 -2.976 3.115 1.00 95.19 91 PHE A N 1
ATOM 747 C CA . PHE A 1 91 ? 0.704 -3.331 1.785 1.00 95.19 91 PHE A CA 1
ATOM 748 C C . PHE A 1 91 ? 2.204 -3.621 1.809 1.00 95.19 91 PHE A C 1
ATOM 750 O O . PHE A 1 91 ? 2.638 -4.672 1.343 1.00 95.19 91 PHE A O 1
ATOM 757 N N . SER A 1 92 ? 2.991 -2.730 2.417 1.00 91.75 92 SER A N 1
ATOM 758 C CA . SER A 1 92 ? 4.444 -2.883 2.547 1.00 91.75 92 SER A CA 1
ATOM 759 C C . SER A 1 92 ? 4.819 -4.152 3.312 1.00 91.75 92 SER A C 1
ATOM 761 O O . SER A 1 92 ? 5.691 -4.906 2.882 1.00 91.75 92 SER A O 1
ATOM 763 N N . HIS A 1 93 ? 4.113 -4.452 4.407 1.00 92.25 93 HIS A N 1
ATOM 764 C CA . HIS A 1 93 ? 4.333 -5.676 5.172 1.00 92.25 93 HIS A CA 1
ATOM 765 C C . HIS A 1 93 ? 4.038 -6.938 4.349 1.00 92.25 93 HIS A C 1
ATOM 767 O O . HIS A 1 93 ? 4.850 -7.868 4.325 1.00 92.25 93 HIS A O 1
ATOM 773 N N . TRP A 1 94 ? 2.892 -6.977 3.662 1.00 95.19 94 TRP A N 1
ATOM 774 C CA . TRP A 1 94 ? 2.535 -8.083 2.773 1.00 95.19 94 TRP A CA 1
ATOM 775 C C . TRP A 1 94 ? 3.569 -8.266 1.657 1.00 95.19 94 TRP A C 1
ATOM 777 O O . TRP A 1 94 ? 4.046 -9.379 1.418 1.00 95.19 94 TRP A O 1
ATOM 787 N N . LEU A 1 95 ? 3.945 -7.171 1.002 1.00 95.31 95 LEU A N 1
ATOM 788 C CA . LEU A 1 95 ? 4.869 -7.173 -0.119 1.00 95.31 95 LEU A CA 1
ATOM 789 C C . LEU A 1 95 ? 6.245 -7.673 0.312 1.00 95.31 95 LEU A C 1
ATOM 791 O O . LEU A 1 95 ? 6.817 -8.540 -0.348 1.00 95.31 95 LEU A O 1
ATOM 795 N N . ARG A 1 96 ? 6.745 -7.200 1.459 1.00 93.06 96 ARG A N 1
ATOM 796 C CA . ARG A 1 96 ? 8.032 -7.636 1.993 1.00 93.06 96 ARG A CA 1
ATOM 797 C C . ARG A 1 96 ? 8.057 -9.133 2.258 1.00 93.06 96 ARG A C 1
ATOM 799 O O . ARG A 1 96 ? 8.985 -9.817 1.835 1.00 93.06 96 ARG A O 1
ATOM 806 N N . ARG A 1 97 ? 7.013 -9.654 2.907 1.00 92.81 97 ARG A N 1
ATOM 807 C CA . ARG A 1 97 ? 6.880 -11.095 3.158 1.00 92.81 97 ARG A CA 1
ATOM 808 C C . ARG A 1 97 ? 6.792 -11.898 1.866 1.00 92.81 97 ARG A C 1
ATOM 810 O O . ARG A 1 97 ? 7.348 -12.988 1.806 1.00 92.81 97 ARG A O 1
ATOM 817 N N . THR A 1 98 ? 6.114 -11.367 0.854 1.00 93.19 98 THR A N 1
ATOM 818 C CA . THR A 1 98 ? 5.963 -12.022 -0.449 1.00 93.19 98 THR A CA 1
ATOM 819 C C . THR A 1 98 ? 7.297 -12.101 -1.188 1.00 93.19 98 THR A C 1
ATOM 821 O O . THR A 1 98 ? 7.682 -13.183 -1.625 1.00 93.19 98 THR A O 1
ATOM 824 N N . ILE A 1 99 ? 8.046 -10.996 -1.250 1.00 91.69 99 ILE A N 1
ATOM 825 C CA . ILE A 1 99 ? 9.390 -10.958 -1.845 1.00 91.69 99 ILE A CA 1
ATOM 826 C C . ILE A 1 99 ? 10.330 -11.900 -1.090 1.00 91.69 99 ILE A C 1
ATOM 828 O O . ILE A 1 99 ? 10.975 -12.741 -1.709 1.00 91.69 99 ILE A O 1
ATOM 832 N N . ASP A 1 100 ? 10.371 -11.811 0.242 1.00 91.12 100 ASP A N 1
ATOM 833 C CA . ASP A 1 100 ? 11.262 -12.643 1.053 1.00 91.12 100 ASP A CA 1
ATOM 834 C C . ASP A 1 100 ? 10.943 -14.144 0.892 1.00 91.12 100 ASP A C 1
ATOM 836 O O . ASP A 1 100 ? 11.857 -14.970 0.890 1.00 91.12 100 ASP A O 1
ATOM 840 N N . ALA A 1 101 ? 9.666 -14.510 0.723 1.00 90.88 101 ALA A N 1
ATOM 841 C CA . ALA A 1 101 ? 9.239 -15.894 0.520 1.00 90.88 101 ALA A CA 1
ATOM 842 C C . ALA A 1 101 ? 9.550 -16.437 -0.885 1.00 90.88 101 ALA A C 1
ATOM 844 O O . ALA A 1 101 ? 9.881 -17.614 -1.016 1.00 90.88 101 ALA A O 1
ATOM 845 N N . LEU A 1 102 ? 9.427 -15.611 -1.929 1.00 89.50 102 LEU A N 1
ATOM 846 C CA . LEU A 1 102 ? 9.581 -16.041 -3.326 1.00 89.50 102 LEU A CA 1
ATOM 847 C C . LEU A 1 102 ? 11.006 -15.870 -3.864 1.00 89.50 102 LEU A C 1
ATOM 849 O O . LEU A 1 102 ? 11.430 -16.628 -4.733 1.00 89.50 102 LEU A O 1
ATOM 853 N N . GLU A 1 103 ? 11.748 -14.890 -3.355 1.00 87.81 103 GLU A N 1
ATOM 854 C CA . GLU A 1 103 ? 13.064 -14.498 -3.874 1.00 87.81 103 GLU A CA 1
ATOM 855 C C . GLU A 1 103 ? 14.185 -14.595 -2.832 1.00 87.81 103 GLU A C 1
ATOM 857 O O . GLU A 1 103 ? 15.364 -14.497 -3.179 1.00 87.81 103 GLU A O 1
ATOM 862 N N . GLY A 1 104 ? 13.838 -14.792 -1.557 1.00 82.69 104 GLY A N 1
ATOM 863 C CA . GLY A 1 104 ? 14.769 -14.709 -0.436 1.00 82.69 104 GLY A CA 1
ATOM 864 C C . GLY A 1 104 ? 14.960 -13.279 0.081 1.00 82.69 104 GLY A C 1
ATOM 865 O O . GLY A 1 104 ? 14.460 -12.306 -0.475 1.00 82.69 104 GLY A O 1
ATOM 866 N N . SER A 1 105 ? 15.708 -13.139 1.178 1.00 72.69 105 SER A N 1
ATOM 867 C CA . SER A 1 105 ? 15.776 -11.888 1.951 1.00 72.69 105 SER A CA 1
ATOM 868 C C . SER A 1 105 ? 16.733 -10.821 1.405 1.00 72.69 105 SER A C 1
ATOM 870 O O . SER A 1 105 ? 16.766 -9.691 1.908 1.00 72.69 105 SER A O 1
ATOM 872 N N . SER A 1 106 ? 17.547 -11.150 0.397 1.00 74.31 106 SER A N 1
ATOM 873 C CA . SER A 1 106 ? 18.541 -10.226 -0.152 1.00 74.31 106 SER A CA 1
ATOM 874 C C . SER A 1 106 ? 17.869 -9.043 -0.851 1.00 74.31 106 SER A C 1
ATOM 876 O O . SER A 1 106 ? 17.119 -9.214 -1.811 1.00 74.31 106 SER A O 1
ATOM 878 N N . CYS A 1 107 ? 18.172 -7.830 -0.374 1.00 78.56 107 CYS A N 1
ATOM 879 C CA . CYS A 1 107 ? 17.652 -6.567 -0.914 1.00 78.56 107 CYS A CA 1
ATOM 880 C C . CYS A 1 107 ? 16.113 -6.459 -0.927 1.00 78.56 107 CYS A C 1
ATOM 882 O O . CYS A 1 107 ? 15.562 -5.661 -1.684 1.00 78.56 107 CYS A O 1
ATOM 884 N N . GLY A 1 108 ? 15.405 -7.224 -0.082 1.00 81.94 108 GLY A N 1
ATOM 885 C CA . GLY A 1 108 ? 13.937 -7.216 -0.052 1.00 81.94 108 GLY A CA 1
ATOM 886 C C . GLY A 1 108 ? 13.339 -5.833 0.228 1.00 81.94 108 GLY A C 1
ATOM 887 O O . GLY A 1 108 ? 12.278 -5.513 -0.289 1.00 81.94 108 GLY A O 1
ATOM 888 N N . GLY A 1 109 ? 14.046 -4.980 0.978 1.00 84.62 109 GLY A N 1
ATOM 889 C CA . GLY A 1 109 ? 13.565 -3.639 1.344 1.00 84.62 109 GLY A CA 1
ATOM 890 C C . GLY A 1 109 ? 13.682 -2.637 0.206 1.00 84.62 109 GLY A C 1
ATOM 891 O O . GLY A 1 109 ? 12.790 -1.819 0.005 1.00 84.62 109 GLY A O 1
ATOM 892 N N . ASP A 1 110 ? 14.749 -2.743 -0.585 1.00 86.44 110 ASP A N 1
ATOM 893 C CA . ASP A 1 110 ? 14.925 -1.904 -1.768 1.00 86.44 110 ASP A CA 1
ATOM 894 C C . ASP A 1 110 ? 13.876 -2.260 -2.832 1.00 86.44 110 ASP A C 1
ATOM 896 O O . ASP A 1 110 ? 13.254 -1.373 -3.417 1.00 86.44 110 ASP A O 1
ATOM 900 N N . LYS A 1 111 ? 13.618 -3.563 -3.025 1.00 88.75 111 LYS A N 1
ATOM 901 C CA . LYS A 1 111 ? 12.569 -4.063 -3.926 1.00 88.75 111 LYS A CA 1
ATOM 902 C C . LYS A 1 111 ? 11.174 -3.653 -3.462 1.00 88.75 111 LYS A C 1
ATOM 904 O O . LYS A 1 111 ? 10.386 -3.187 -4.277 1.00 88.75 111 LYS A O 1
ATOM 909 N N . GLU A 1 112 ? 10.884 -3.789 -2.170 1.00 92.75 112 GLU A N 1
ATOM 910 C CA . GLU A 1 112 ? 9.629 -3.340 -1.561 1.00 92.75 112 GLU A CA 1
ATOM 911 C C . GLU A 1 112 ? 9.401 -1.846 -1.822 1.00 92.75 112 GLU A C 1
ATOM 913 O O . GLU A 1 112 ? 8.376 -1.469 -2.381 1.00 92.75 112 GLU A O 1
ATOM 918 N N . SER A 1 113 ? 10.382 -0.998 -1.504 1.00 91.31 113 SER A N 1
ATOM 919 C CA . SER A 1 113 ? 10.297 0.451 -1.718 1.00 91.31 113 SER A CA 1
ATOM 920 C C . SER A 1 113 ? 10.093 0.814 -3.197 1.00 91.31 113 SER A C 1
ATOM 922 O O . SER A 1 113 ? 9.249 1.650 -3.546 1.00 91.31 113 SER A O 1
ATOM 924 N N . PHE A 1 114 ? 10.815 0.139 -4.097 1.00 91.81 114 PHE A N 1
ATOM 925 C CA . PHE A 1 114 ? 10.678 0.322 -5.540 1.00 91.81 114 PHE A CA 1
ATOM 926 C C . PHE A 1 114 ? 9.280 -0.060 -6.052 1.00 91.81 114 PHE A C 1
ATOM 928 O O . PHE A 1 114 ? 8.666 0.690 -6.812 1.00 91.81 114 PHE A O 1
ATOM 935 N N . VAL A 1 115 ? 8.746 -1.199 -5.619 1.00 94.81 115 VAL A N 1
ATOM 936 C CA . VAL A 1 115 ? 7.414 -1.662 -6.021 1.00 94.81 115 VAL A CA 1
ATOM 937 C C . VAL A 1 115 ? 6.329 -0.762 -5.438 1.00 94.81 115 VAL A C 1
ATOM 939 O O . VAL A 1 115 ? 5.454 -0.331 -6.181 1.00 94.81 115 VAL A O 1
ATOM 942 N N . THR A 1 116 ? 6.402 -0.416 -4.150 1.00 96.00 116 THR A N 1
ATOM 943 C CA . THR A 1 116 ? 5.432 0.472 -3.492 1.00 96.00 116 THR A CA 1
ATOM 944 C C . THR A 1 116 ? 5.350 1.822 -4.200 1.00 96.00 116 THR A C 1
ATOM 946 O O . THR A 1 116 ? 4.262 2.258 -4.572 1.00 96.00 116 THR A O 1
ATOM 949 N N . SER A 1 117 ? 6.491 2.461 -4.475 1.00 95.00 117 SER A N 1
ATOM 950 C CA . SER A 1 117 ? 6.513 3.732 -5.215 1.00 95.00 117 SER A CA 1
ATOM 951 C C . SER A 1 117 ? 5.992 3.593 -6.650 1.00 95.00 117 SER A C 1
ATOM 953 O O . SER A 1 117 ? 5.274 4.471 -7.131 1.00 95.00 117 SER A O 1
ATOM 955 N N . SER A 1 118 ? 6.283 2.475 -7.319 1.00 95.62 118 SER A N 1
ATOM 956 C CA . SER A 1 118 ? 5.753 2.183 -8.655 1.00 95.62 118 SER A CA 1
ATOM 957 C C . SER A 1 118 ? 4.236 1.988 -8.643 1.00 95.62 118 SER A C 1
ATOM 959 O O . SER A 1 118 ? 3.563 2.479 -9.543 1.00 95.62 118 SER A O 1
ATOM 961 N N . VAL A 1 119 ? 3.677 1.338 -7.618 1.00 97.56 119 VAL A N 1
ATOM 962 C CA . VAL A 1 119 ? 2.225 1.161 -7.463 1.00 97.56 119 VAL A CA 1
ATOM 963 C C . VAL A 1 119 ? 1.534 2.503 -7.240 1.00 97.56 119 VAL A C 1
ATOM 965 O O . VAL A 1 119 ? 0.579 2.795 -7.957 1.00 97.56 119 VAL A O 1
ATOM 968 N N . VAL A 1 120 ? 2.048 3.358 -6.348 1.00 97.69 120 VAL A N 1
ATOM 969 C CA . VAL A 1 120 ? 1.518 4.726 -6.170 1.00 97.69 120 VAL A CA 1
ATOM 970 C C . VAL A 1 120 ? 1.539 5.483 -7.498 1.00 97.69 120 VAL A C 1
ATOM 972 O O . VAL A 1 120 ? 0.529 6.060 -7.899 1.00 97.69 120 VAL A O 1
ATOM 975 N N . ARG A 1 121 ? 2.654 5.418 -8.237 1.00 97.12 121 ARG A N 1
ATOM 976 C CA . ARG A 1 121 ? 2.765 6.055 -9.555 1.00 97.12 121 ARG A CA 1
ATOM 977 C C . ARG A 1 121 ? 1.756 5.491 -10.558 1.00 97.12 121 ARG A C 1
ATOM 979 O O . ARG A 1 121 ? 1.140 6.268 -11.274 1.00 97.12 121 ARG A O 1
ATOM 986 N N . SER A 1 122 ? 1.539 4.174 -10.576 1.00 97.81 122 SER A N 1
ATOM 987 C CA . SER A 1 122 ? 0.587 3.514 -11.489 1.00 97.81 122 SER A CA 1
ATOM 988 C C . SER A 1 122 ? -0.844 4.005 -11.287 1.00 97.81 122 SER A C 1
ATOM 990 O O . SER A 1 122 ? -1.598 4.142 -12.249 1.00 97.81 122 SER A O 1
ATOM 992 N N . ILE A 1 123 ? -1.201 4.300 -10.034 1.00 97.94 123 ILE A N 1
ATOM 993 C CA . ILE A 1 123 ? -2.517 4.802 -9.646 1.00 97.94 123 ILE A CA 1
ATOM 994 C C . ILE A 1 123 ? -2.675 6.253 -10.108 1.00 97.94 123 ILE A C 1
ATOM 996 O O . ILE A 1 123 ? -3.642 6.576 -10.794 1.00 97.94 123 ILE A O 1
ATOM 1000 N N . VAL A 1 124 ? -1.696 7.111 -9.801 1.00 96.94 124 VAL A N 1
ATOM 1001 C CA . VAL A 1 124 ? -1.721 8.533 -10.185 1.00 96.94 124 VAL A CA 1
ATOM 1002 C C . VAL A 1 124 ? -1.702 8.703 -11.707 1.00 96.94 124 VAL A C 1
ATOM 1004 O O . VAL A 1 124 ? -2.474 9.481 -12.263 1.00 96.94 124 VAL A O 1
ATOM 1007 N N . GLU A 1 125 ? -0.850 7.954 -12.407 1.00 96.19 125 GLU A N 1
ATOM 1008 C CA . GLU A 1 125 ? -0.706 8.027 -13.866 1.00 96.19 125 GLU A CA 1
ATOM 1009 C C . GLU A 1 125 ? -1.770 7.220 -14.625 1.00 96.19 125 GLU A C 1
ATOM 1011 O O . GLU A 1 125 ? -1.849 7.315 -15.851 1.00 96.19 125 GLU A O 1
ATOM 1016 N N . LYS A 1 126 ? -2.587 6.427 -13.919 1.00 95.38 126 LYS A N 1
ATOM 1017 C CA . LYS A 1 126 ? -3.585 5.505 -14.491 1.00 95.38 126 LYS A CA 1
ATOM 1018 C C . LYS A 1 126 ? -2.986 4.601 -15.571 1.00 95.38 126 LYS A C 1
ATOM 1020 O O . LYS A 1 126 ? -3.580 4.385 -16.630 1.00 95.38 126 LYS A O 1
ATOM 1025 N N . SER A 1 127 ? -1.786 4.093 -15.311 1.00 96.56 127 SER A N 1
ATOM 1026 C CA . SER A 1 127 ? -0.989 3.333 -16.269 1.00 96.56 127 SER A CA 1
ATOM 1027 C C . SER A 1 127 ? -0.368 2.105 -15.608 1.00 96.56 127 SER A C 1
ATOM 1029 O O . SER A 1 127 ? -0.002 2.132 -14.435 1.00 96.56 127 SER A O 1
ATOM 1031 N N . ASN A 1 128 ? -0.248 1.006 -16.357 1.00 96.50 128 ASN A N 1
ATOM 1032 C CA . ASN A 1 128 ? 0.495 -0.160 -15.889 1.00 96.50 128 ASN A CA 1
ATOM 1033 C C . ASN A 1 128 ? 2.000 0.083 -16.074 1.00 96.50 128 ASN A C 1
ATOM 1035 O O . ASN A 1 128 ? 2.453 0.398 -17.177 1.00 96.50 128 ASN A O 1
ATOM 1039 N N . ILE A 1 129 ? 2.774 -0.080 -15.005 1.00 94.31 129 ILE A N 1
ATOM 1040 C CA . ILE A 1 129 ? 4.211 0.186 -14.972 1.00 94.31 129 ILE A CA 1
ATOM 1041 C C . ILE A 1 129 ? 4.980 -1.131 -14.884 1.00 94.31 129 ILE A C 1
ATOM 1043 O O . ILE A 1 129 ? 4.754 -1.937 -13.982 1.00 94.31 129 ILE A O 1
ATOM 1047 N N . SER A 1 130 ? 5.952 -1.302 -15.783 1.00 92.12 130 SER A N 1
ATOM 1048 C CA . SER A 1 130 ? 6.934 -2.389 -15.710 1.00 92.12 130 SER A CA 1
ATOM 1049 C C . SER A 1 130 ? 7.760 -2.296 -14.427 1.00 92.12 130 SER A C 1
ATOM 1051 O O . SER A 1 130 ? 8.335 -1.248 -14.126 1.00 92.12 130 SER A O 1
ATOM 1053 N N . LEU A 1 131 ? 7.877 -3.415 -13.713 1.00 91.38 131 LEU A N 1
ATOM 1054 C CA . LEU A 1 131 ? 8.771 -3.570 -12.562 1.00 91.38 131 LEU A CA 1
ATOM 1055 C C . LEU A 1 131 ? 10.140 -4.128 -12.963 1.00 91.38 131 LEU A C 1
ATOM 1057 O O . LEU A 1 131 ? 10.994 -4.366 -12.113 1.00 91.38 131 LEU A O 1
ATOM 1061 N N . TYR A 1 132 ? 10.368 -4.313 -14.259 1.00 86.06 132 TYR A N 1
ATOM 1062 C CA . TYR A 1 132 ? 11.688 -4.543 -14.815 1.00 86.06 132 TYR A CA 1
ATOM 1063 C C . TYR A 1 132 ? 12.290 -3.202 -15.233 1.00 86.06 132 TYR A C 1
ATOM 1065 O O . TYR A 1 132 ? 11.860 -2.621 -16.232 1.00 86.06 132 TYR A O 1
ATOM 1073 N N . VAL A 1 133 ? 13.261 -2.712 -14.456 1.00 75.62 133 VAL A N 1
ATOM 1074 C CA . VAL A 1 133 ? 13.977 -1.462 -14.739 1.00 75.62 133 VAL A CA 1
ATOM 1075 C C . VAL A 1 133 ? 15.461 -1.745 -14.886 1.00 75.62 133 VAL A C 1
ATOM 1077 O O . VAL A 1 133 ? 16.076 -2.425 -14.063 1.00 75.62 133 VAL A O 1
ATOM 1080 N N . THR A 1 134 ? 16.048 -1.207 -15.940 1.00 77.00 134 THR A N 1
ATOM 1081 C CA . THR A 1 134 ? 17.455 -1.349 -16.302 1.00 77.00 134 THR A CA 1
ATOM 1082 C C . THR A 1 134 ? 18.256 -0.119 -15.886 1.00 77.00 134 THR A C 1
ATOM 1084 O O . THR A 1 134 ? 17.707 0.950 -15.615 1.00 77.00 134 THR A O 1
ATOM 1087 N N . TYR A 1 135 ? 19.585 -0.232 -15.843 1.00 69.00 135 TYR A N 1
ATOM 1088 C CA . TYR A 1 135 ? 20.441 0.945 -15.634 1.00 69.00 135 TYR A CA 1
ATOM 1089 C C . TYR A 1 135 ? 20.271 1.992 -16.749 1.00 69.00 135 TYR A C 1
ATOM 1091 O O . TYR A 1 135 ? 20.501 3.178 -16.508 1.00 69.00 135 TYR A O 1
ATOM 1099 N N . GLY A 1 136 ? 19.859 1.570 -17.949 1.00 67.56 136 GLY A N 1
ATOM 1100 C CA . GLY A 1 136 ? 19.557 2.448 -19.080 1.00 67.56 136 GLY A CA 1
ATOM 1101 C C . GLY A 1 136 ? 18.399 3.409 -18.809 1.00 67.56 136 GLY A C 1
ATOM 1102 O O . GLY A 1 136 ? 18.464 4.571 -19.213 1.00 67.56 136 GLY A O 1
ATOM 1103 N N . ASP A 1 137 ? 17.400 2.972 -18.039 1.00 69.12 137 ASP A N 1
ATOM 1104 C CA . ASP A 1 137 ? 16.212 3.769 -17.704 1.00 69.12 137 ASP A CA 1
ATOM 1105 C C . ASP A 1 137 ? 16.526 4.948 -16.763 1.00 69.12 137 ASP A C 1
ATOM 1107 O O . ASP A 1 137 ? 15.792 5.933 -16.720 1.00 69.12 137 ASP A O 1
ATOM 1111 N N . TYR A 1 138 ? 17.657 4.897 -16.048 1.00 64.38 138 TYR A N 1
ATOM 1112 C CA . TYR A 1 138 ? 18.143 5.988 -15.190 1.00 64.38 138 TYR A CA 1
ATOM 1113 C C . TYR A 1 138 ? 19.077 6.982 -15.912 1.00 64.38 138 TYR A C 1
ATOM 1115 O O . TYR A 1 138 ? 19.629 7.892 -15.281 1.00 64.38 138 TYR A O 1
ATOM 1123 N N . GLY A 1 139 ? 19.227 6.850 -17.235 1.00 61.53 139 GLY A N 1
ATOM 1124 C CA . GLY A 1 139 ? 19.835 7.854 -18.107 1.00 61.53 139 GLY A CA 1
ATOM 1125 C C . GLY A 1 139 ? 21.307 8.182 -17.815 1.00 61.53 139 GLY A C 1
ATOM 1126 O O . GLY A 1 139 ? 22.113 7.330 -17.438 1.00 61.53 139 GLY A O 1
ATOM 1127 N N . ASP A 1 140 ? 21.673 9.451 -18.027 1.00 58.56 140 ASP A N 1
ATOM 1128 C CA . ASP A 1 140 ? 23.056 9.960 -18.074 1.00 58.56 140 ASP A CA 1
ATOM 1129 C C . ASP A 1 140 ? 23.884 9.739 -16.794 1.00 58.56 140 ASP A C 1
ATOM 1131 O O . ASP A 1 140 ? 25.109 9.812 -16.849 1.00 58.56 140 ASP A O 1
ATOM 1135 N N . LYS A 1 141 ? 23.257 9.408 -15.653 1.00 59.06 141 LYS A N 1
ATOM 1136 C CA . LYS A 1 141 ? 23.956 9.134 -14.380 1.00 59.06 141 LYS A CA 1
ATOM 1137 C C . LYS A 1 141 ? 24.902 7.932 -14.438 1.00 59.06 141 LYS A C 1
ATOM 1139 O O . LYS A 1 141 ? 25.836 7.862 -13.641 1.00 59.06 141 LYS A O 1
ATOM 1144 N N . TYR A 1 142 ? 24.655 6.994 -15.351 1.00 56.75 142 TYR A N 1
ATOM 1145 C CA . TYR A 1 142 ? 25.464 5.783 -15.518 1.00 56.75 142 TYR A CA 1
ATOM 1146 C C . TYR A 1 142 ? 26.112 5.678 -16.906 1.00 56.75 142 TYR A C 1
ATOM 1148 O O . TYR A 1 142 ? 26.846 4.719 -17.161 1.00 56.75 142 TYR A O 1
ATOM 1156 N N . LYS A 1 143 ? 25.898 6.670 -17.787 1.00 50.88 143 LYS A N 1
ATOM 1157 C CA . LYS A 1 143 ? 26.591 6.763 -19.078 1.00 50.88 143 LYS A CA 1
ATOM 1158 C C . LYS A 1 143 ? 28.084 7.012 -18.830 1.00 50.88 143 LYS A C 1
ATOM 1160 O O . LYS A 1 143 ? 28.446 7.978 -18.171 1.00 50.88 143 LYS A O 1
ATOM 1165 N N . GLY A 1 144 ? 28.941 6.124 -19.339 1.00 55.84 144 GLY A N 1
ATOM 1166 C CA . GLY A 1 144 ? 30.404 6.205 -19.180 1.00 55.84 144 GLY A CA 1
ATOM 1167 C C . GLY A 1 144 ? 31.062 5.016 -18.469 1.00 55.84 144 GLY A C 1
ATOM 1168 O O . GLY A 1 144 ? 32.261 5.047 -18.214 1.00 55.84 144 GLY A O 1
ATOM 1169 N N . ARG A 1 145 ? 30.319 3.950 -18.135 1.00 58.31 145 ARG A N 1
ATOM 1170 C CA . ARG A 1 145 ? 30.940 2.656 -17.801 1.00 58.31 145 ARG A CA 1
ATOM 1171 C C . ARG A 1 145 ? 31.230 1.897 -19.095 1.00 58.31 145 ARG A C 1
ATOM 1173 O O . ARG A 1 145 ? 30.355 1.213 -19.614 1.00 58.31 145 ARG A O 1
ATOM 1180 N N . ASP A 1 146 ? 32.458 2.012 -19.589 1.00 54.50 146 ASP A N 1
ATOM 1181 C CA . ASP A 1 146 ? 32.886 1.625 -20.948 1.00 54.50 146 ASP A CA 1
ATOM 1182 C C . ASP A 1 146 ? 32.765 0.137 -21.342 1.00 54.50 146 ASP A C 1
ATOM 1184 O O . ASP A 1 146 ? 33.209 -0.236 -22.419 1.00 54.50 146 ASP A O 1
ATOM 1188 N N . ASN A 1 147 ? 32.151 -0.738 -20.538 1.00 56.44 147 ASN A N 1
ATOM 1189 C CA . ASN A 1 147 ? 32.069 -2.177 -20.839 1.00 56.44 147 ASN A CA 1
ATOM 1190 C C . ASN A 1 147 ? 30.754 -2.850 -20.407 1.00 56.44 147 ASN A C 1
ATOM 1192 O O . ASN A 1 147 ? 30.717 -4.066 -20.222 1.00 56.44 147 ASN A O 1
ATOM 1196 N N . ILE A 1 148 ? 29.674 -2.089 -20.202 1.00 61.72 148 ILE A N 1
ATOM 1197 C CA . ILE A 1 148 ? 28.396 -2.647 -19.740 1.00 61.72 148 ILE A CA 1
ATOM 1198 C C . ILE A 1 148 ? 27.250 -2.154 -20.624 1.00 61.72 148 ILE A C 1
ATOM 1200 O O . ILE A 1 148 ? 27.028 -0.953 -20.754 1.00 61.72 148 ILE A O 1
ATOM 1204 N N . ASP A 1 149 ? 26.488 -3.092 -21.192 1.00 67.50 149 ASP A N 1
ATOM 1205 C CA . ASP A 1 149 ? 25.206 -2.796 -21.833 1.00 67.50 149 ASP A CA 1
ATOM 1206 C C . ASP A 1 149 ? 24.168 -2.483 -20.745 1.00 67.50 149 ASP A C 1
ATOM 1208 O O . ASP A 1 149 ? 23.567 -3.378 -20.144 1.00 67.50 149 ASP A O 1
ATOM 1212 N N . LEU A 1 150 ? 24.007 -1.191 -20.451 1.00 66.62 150 LEU A N 1
ATOM 1213 C CA . LEU A 1 150 ? 23.137 -0.681 -19.387 1.00 66.62 150 LEU A CA 1
ATOM 1214 C C . LEU A 1 150 ? 21.658 -1.037 -19.605 1.00 66.62 150 LEU A C 1
ATOM 1216 O O . LEU A 1 150 ? 20.904 -1.060 -18.637 1.00 66.62 150 LEU A O 1
ATOM 1220 N N . ASN A 1 151 ? 21.261 -1.372 -20.838 1.00 66.94 151 ASN A N 1
ATOM 1221 C CA . ASN A 1 151 ? 19.905 -1.811 -21.179 1.00 66.94 151 ASN A CA 1
ATOM 1222 C C . ASN A 1 151 ? 19.685 -3.314 -20.931 1.00 66.94 151 ASN A C 1
ATOM 1224 O O . ASN A 1 151 ? 18.569 -3.802 -21.072 1.00 66.94 151 ASN A O 1
ATOM 1228 N N . LYS A 1 152 ? 20.740 -4.072 -20.601 1.00 65.19 152 LYS A N 1
ATOM 1229 C CA . LYS A 1 152 ? 20.665 -5.511 -20.286 1.00 65.19 152 LYS A CA 1
ATOM 1230 C C . LYS A 1 152 ? 20.906 -5.827 -18.815 1.00 65.19 152 LYS A C 1
ATOM 1232 O O . LYS A 1 152 ? 20.664 -6.955 -18.395 1.00 65.19 152 LYS A O 1
ATOM 1237 N N . GLN A 1 153 ? 21.405 -4.867 -18.039 1.00 66.19 153 GLN A N 1
ATOM 1238 C CA . GLN A 1 153 ? 21.560 -5.022 -16.598 1.00 66.19 153 GLN A CA 1
ATOM 1239 C C . GLN A 1 153 ? 20.385 -4.388 -15.872 1.00 66.19 153 GLN A C 1
ATOM 1241 O O . GLN A 1 153 ? 20.133 -3.188 -15.986 1.00 66.19 153 GLN A O 1
ATOM 1246 N N . THR A 1 154 ? 19.690 -5.210 -15.100 1.00 63.81 154 THR A N 1
ATOM 1247 C CA . THR A 1 154 ? 18.586 -4.779 -14.256 1.00 63.81 154 THR A CA 1
ATOM 1248 C C . THR A 1 154 ? 19.115 -3.975 -13.068 1.00 63.81 154 THR A C 1
ATOM 1250 O O . THR A 1 154 ? 20.045 -4.409 -12.390 1.00 63.81 154 THR A O 1
ATOM 1253 N N . PHE A 1 155 ? 18.537 -2.799 -12.834 1.00 64.75 155 PHE A N 1
ATOM 1254 C CA . PHE A 1 155 ? 18.848 -1.924 -11.704 1.00 64.75 155 PHE A CA 1
ATOM 1255 C C . PHE A 1 155 ? 18.085 -2.375 -10.457 1.00 64.75 155 PHE A C 1
ATOM 1257 O O . PHE A 1 155 ? 18.686 -2.707 -9.441 1.00 64.75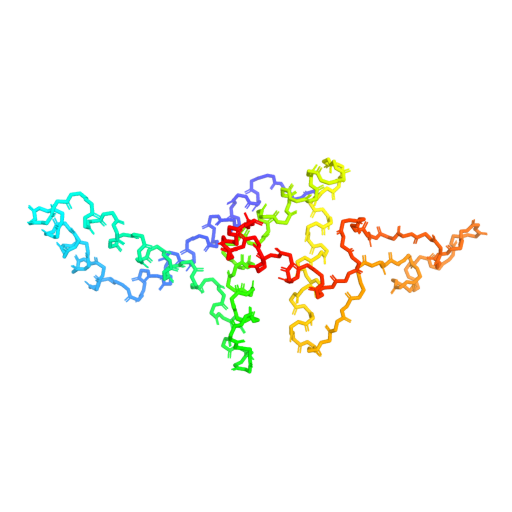 155 PHE A O 1
ATOM 1264 N N . TRP A 1 156 ? 16.761 -2.473 -10.588 1.00 69.69 156 TRP A N 1
ATOM 1265 C CA . TRP A 1 156 ? 15.859 -3.073 -9.613 1.00 69.69 156 TRP A CA 1
ATOM 1266 C C . TRP A 1 156 ? 14.787 -3.838 -10.376 1.00 69.69 156 TRP A C 1
ATOM 1268 O O . TRP A 1 156 ? 14.163 -3.302 -11.290 1.00 69.69 156 TRP A O 1
ATOM 1278 N N . SER A 1 157 ? 14.604 -5.107 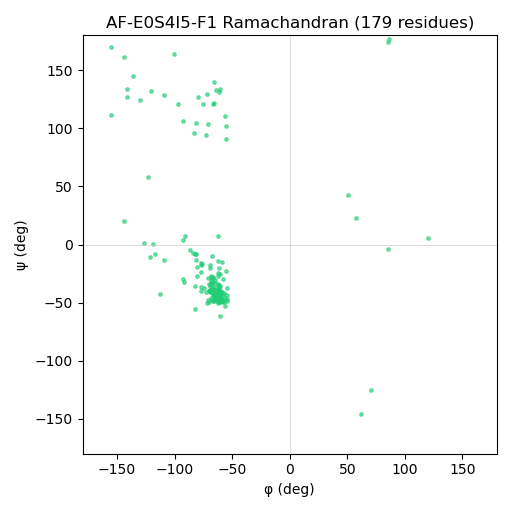-10.028 1.00 76.69 157 SER A N 1
ATOM 1279 C CA . SER A 1 157 ? 13.487 -5.899 -10.526 1.00 76.69 157 SER A CA 1
ATOM 1280 C C . SER A 1 157 ? 13.201 -7.010 -9.528 1.00 76.69 157 SER A C 1
ATOM 1282 O O . SER A 1 157 ? 14.059 -7.882 -9.343 1.00 76.69 157 SER A O 1
ATOM 1284 N N . PRO A 1 158 ? 12.055 -6.968 -8.826 1.00 82.25 158 PRO A N 1
ATOM 1285 C CA . PRO A 1 158 ? 11.554 -8.177 -8.196 1.00 82.25 158 PRO A CA 1
ATOM 1286 C C . PRO A 1 158 ? 11.300 -9.206 -9.303 1.00 82.25 158 PRO A C 1
ATOM 1288 O O . PRO A 1 158 ? 10.726 -8.880 -10.340 1.00 82.25 158 PRO A O 1
ATOM 1291 N N . SER A 1 159 ? 11.746 -10.441 -9.111 1.00 84.19 159 SER A N 1
ATOM 1292 C CA . SER A 1 159 ? 11.396 -11.534 -10.018 1.00 84.19 159 SER A CA 1
ATOM 1293 C C . SER A 1 159 ? 9.977 -12.058 -9.785 1.00 84.19 159 SER A C 1
ATOM 1295 O O . SER A 1 159 ? 9.434 -12.719 -10.668 1.00 84.19 159 SER A O 1
ATOM 1297 N N . CYS A 1 160 ? 9.368 -11.774 -8.628 1.00 87.94 160 CYS A N 1
ATOM 1298 C CA . CYS A 1 160 ? 8.031 -12.249 -8.274 1.00 87.94 160 CYS A CA 1
ATOM 1299 C C . CYS A 1 160 ? 6.884 -11.495 -8.959 1.00 87.94 160 CYS A C 1
ATOM 1301 O O . CYS A 1 160 ? 5.772 -12.017 -8.986 1.00 87.94 160 CYS A O 1
ATOM 1303 N N . PHE A 1 161 ? 7.141 -10.313 -9.528 1.00 93.06 161 PHE A N 1
ATOM 1304 C CA . PHE A 1 161 ? 6.130 -9.505 -10.210 1.00 93.06 161 PHE A CA 1
ATOM 1305 C C . PHE A 1 161 ? 6.703 -8.829 -11.451 1.00 93.06 161 PHE A C 1
ATOM 1307 O O . PHE A 1 161 ? 7.761 -8.200 -11.390 1.00 93.06 161 PHE A O 1
ATOM 1314 N N . LYS A 1 162 ? 5.981 -8.900 -12.570 1.00 92.56 162 LYS A N 1
ATOM 1315 C CA . LYS A 1 162 ? 6.400 -8.266 -13.828 1.00 92.56 162 LYS A CA 1
ATOM 1316 C C . LYS A 1 162 ? 6.041 -6.779 -13.889 1.00 92.56 162 LYS A C 1
ATOM 1318 O O . LYS A 1 162 ? 6.780 -5.988 -14.471 1.00 92.56 162 LYS A O 1
ATOM 1323 N N . ASP A 1 163 ? 4.898 -6.407 -13.323 1.00 95.94 163 ASP A N 1
ATOM 1324 C CA . ASP A 1 163 ? 4.297 -5.085 -13.457 1.00 95.94 163 ASP A CA 1
ATOM 1325 C C . ASP A 1 163 ? 3.374 -4.752 -12.276 1.00 95.94 163 ASP A C 1
ATOM 1327 O O . ASP A 1 163 ? 3.074 -5.591 -11.422 1.00 95.94 163 ASP A O 1
ATOM 1331 N N . THR A 1 164 ? 2.950 -3.493 -12.196 1.00 97.00 164 THR A N 1
ATOM 1332 C CA . THR A 1 164 ? 2.116 -2.996 -11.095 1.00 97.00 164 THR A CA 1
ATOM 1333 C C . THR A 1 164 ? 0.718 -3.605 -11.056 1.00 97.00 164 THR A C 1
ATOM 1335 O O . THR A 1 164 ? 0.140 -3.710 -9.975 1.00 97.00 164 THR A O 1
ATOM 1338 N N . ASP A 1 165 ? 0.161 -4.020 -12.195 1.00 97.44 165 ASP A N 1
ATOM 1339 C CA . ASP A 1 165 ? -1.152 -4.671 -12.229 1.00 97.44 165 ASP A CA 1
ATOM 1340 C C . ASP A 1 165 ? -1.100 -6.063 -11.595 1.00 97.44 165 ASP A C 1
ATOM 1342 O O . ASP A 1 165 ? -1.991 -6.424 -10.822 1.00 97.44 165 ASP A O 1
ATOM 1346 N N . GLU A 1 166 ? -0.029 -6.821 -11.842 1.00 96.75 166 GLU A N 1
ATOM 1347 C CA . GLU A 1 166 ? 0.190 -8.115 -11.199 1.00 96.75 166 GLU A CA 1
ATOM 1348 C C . GLU A 1 166 ? 0.312 -7.981 -9.676 1.00 96.75 166 GLU A C 1
ATOM 1350 O O . GLU A 1 166 ? -0.301 -8.763 -8.946 1.00 96.75 166 GLU A O 1
ATOM 1355 N N . VAL A 1 167 ? 1.027 -6.958 -9.194 1.00 96.88 167 VAL A N 1
ATOM 1356 C CA . VAL A 1 167 ? 1.145 -6.672 -7.755 1.00 96.88 167 VAL A CA 1
ATOM 1357 C C . VAL A 1 167 ? -0.216 -6.342 -7.143 1.00 96.88 167 VAL A C 1
ATOM 1359 O O . VAL A 1 167 ? -0.592 -6.940 -6.133 1.00 96.88 167 VAL A O 1
ATOM 1362 N N . L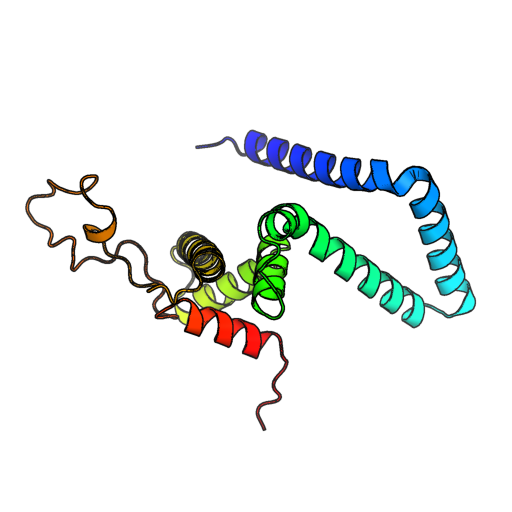YS A 1 168 ? -0.969 -5.414 -7.750 1.00 96.88 168 LYS A N 1
ATOM 1363 C CA . LYS A 1 168 ? -2.294 -4.988 -7.267 1.00 96.88 168 LYS A CA 1
ATOM 1364 C C . LYS A 1 16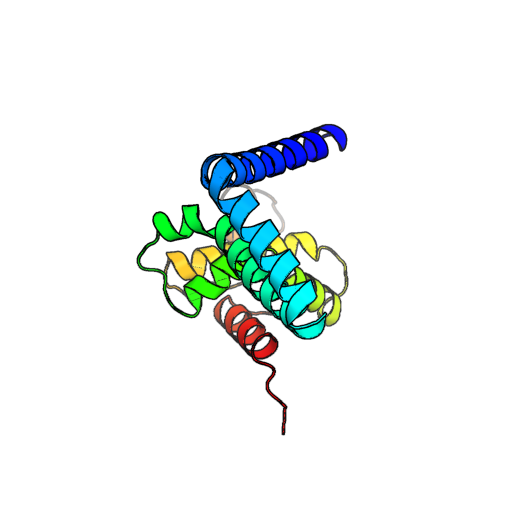8 ? -3.256 -6.173 -7.176 1.00 96.88 168 LYS A C 1
ATOM 1366 O O . LYS A 1 168 ? -3.882 -6.388 -6.139 1.00 96.88 168 LYS A O 1
ATOM 1371 N N . GLU A 1 169 ? -3.328 -6.995 -8.222 1.00 96.12 169 GLU A N 1
ATOM 1372 C CA . GLU A 1 169 ? -4.192 -8.178 -8.223 1.00 96.12 169 GLU A CA 1
ATOM 1373 C C . GLU A 1 169 ? -3.723 -9.254 -7.234 1.00 96.12 169 GLU A C 1
ATOM 1375 O O . GLU A 1 169 ? -4.556 -9.890 -6.589 1.00 96.12 169 GLU A O 1
ATOM 1380 N N . ALA A 1 170 ? -2.414 -9.442 -7.047 1.00 95.19 170 ALA A N 1
ATOM 1381 C CA . ALA A 1 170 ? -1.897 -10.348 -6.024 1.00 95.19 170 ALA A CA 1
ATOM 1382 C C . ALA A 1 170 ? -2.258 -9.882 -4.604 1.00 95.19 170 ALA A C 1
ATOM 1384 O O . ALA A 1 170 ? -2.732 -10.694 -3.808 1.00 95.19 170 ALA A O 1
ATOM 1385 N N . PHE A 1 171 ? -2.116 -8.588 -4.301 1.00 95.62 171 PHE A N 1
ATOM 1386 C CA . PHE A 1 171 ? -2.503 -8.030 -3.002 1.00 95.62 171 PHE A CA 1
ATOM 1387 C C . PHE A 1 171 ? -4.004 -8.166 -2.758 1.00 95.62 171 PHE A C 1
ATOM 1389 O O . PHE A 1 171 ? -4.435 -8.636 -1.709 1.00 95.62 171 PHE A O 1
ATOM 1396 N N . LYS A 1 172 ? -4.820 -7.825 -3.756 1.00 94.38 172 LYS A N 1
ATOM 1397 C CA . LYS A 1 172 ? -6.278 -7.947 -3.697 1.00 94.38 172 LYS A CA 1
ATOM 1398 C C . LYS A 1 172 ? -6.745 -9.386 -3.478 1.00 94.38 172 LYS A C 1
ATOM 1400 O O . LYS A 1 172 ? -7.680 -9.595 -2.705 1.00 94.38 172 LYS A O 1
ATOM 1405 N N . ARG A 1 173 ? -6.105 -10.368 -4.125 1.00 91.69 173 ARG A N 1
ATOM 1406 C CA . ARG A 1 173 ? -6.355 -11.805 -3.900 1.00 91.69 173 ARG A CA 1
ATOM 1407 C C . ARG A 1 173 ? -5.901 -12.285 -2.529 1.00 91.69 173 ARG A C 1
ATOM 1409 O O . ARG A 1 173 ? -6.487 -13.218 -2.011 1.00 91.69 173 ARG A O 1
ATOM 1416 N N . TRP A 1 174 ? -4.853 -11.698 -1.968 1.00 91.62 174 TRP A N 1
ATOM 1417 C CA . TRP A 1 174 ? -4.426 -12.009 -0.608 1.00 91.62 174 TRP A CA 1
ATOM 1418 C C . TRP A 1 174 ? -5.384 -11.413 0.434 1.00 91.62 174 TRP A C 1
ATOM 1420 O O . TRP A 1 174 ? -5.722 -12.073 1.412 1.00 91.62 174 TRP A O 1
ATOM 1430 N N . TRP A 1 175 ? -5.844 -10.179 0.208 1.00 86.62 175 TRP A N 1
ATOM 1431 C CA . TRP A 1 175 ? -6.732 -9.460 1.120 1.00 86.62 175 TRP A CA 1
ATOM 1432 C C . TRP A 1 175 ? -8.147 -10.033 1.149 1.00 86.62 175 TRP A C 1
ATOM 1434 O O . TRP A 1 175 ? -8.725 -10.264 2.211 1.00 86.62 175 TRP A O 1
ATOM 1444 N N . ARG A 1 176 ? -8.729 -10.277 -0.028 1.00 80.81 176 ARG A N 1
ATOM 1445 C CA . ARG A 1 176 ? -9.938 -11.088 -0.115 1.00 80.81 176 ARG A CA 1
ATOM 1446 C C . ARG A 1 176 ? -9.483 -12.498 0.190 1.00 80.81 176 ARG A C 1
ATOM 1448 O O . ARG A 1 176 ? -8.877 -13.090 -0.682 1.00 80.81 176 ARG A O 1
ATOM 1455 N N . VAL A 1 177 ? -9.745 -13.023 1.383 1.00 56.44 177 VAL A N 1
ATOM 1456 C CA . VAL A 1 177 ? -9.575 -14.456 1.657 1.00 56.44 177 VAL A CA 1
ATOM 1457 C C . VAL A 1 177 ? -10.409 -15.212 0.621 1.00 56.44 177 VAL A C 1
ATOM 1459 O O . VAL A 1 177 ? -11.613 -15.392 0.785 1.00 56.44 177 VAL A O 1
ATOM 1462 N N . VAL A 1 178 ? -9.808 -15.559 -0.513 1.00 47.19 178 VAL A N 1
ATOM 1463 C CA . VAL A 1 178 ? -10.414 -16.462 -1.472 1.00 47.19 178 VAL A CA 1
ATOM 1464 C C . VAL A 1 178 ? -10.112 -17.825 -0.888 1.00 47.19 178 VAL A C 1
ATOM 1466 O O . VAL A 1 178 ? -8.967 -18.269 -0.889 1.00 47.19 178 VAL A O 1
ATOM 1469 N N . GLU A 1 179 ? -11.132 -18.447 -0.300 1.00 39.72 179 GLU A N 1
ATOM 1470 C CA . GLU A 1 179 ? -11.130 -19.894 -0.149 1.00 39.72 179 GLU A CA 1
ATOM 1471 C C . GLU A 1 179 ? -10.931 -20.471 -1.553 1.00 39.72 179 GLU A C 1
ATOM 1473 O O . GLU A 1 179 ? -11.853 -20.463 -2.376 1.00 39.72 179 GLU A O 1
ATOM 1478 N N . ASP A 1 180 ? -9.706 -20.902 -1.849 1.00 42.78 180 ASP A N 1
ATOM 1479 C CA . ASP A 1 180 ? -9.459 -21.810 -2.958 1.00 42.78 180 ASP A CA 1
ATOM 1480 C C . ASP A 1 180 ? -10.340 -23.041 -2.704 1.00 42.78 180 ASP A C 1
ATOM 1482 O O . ASP A 1 180 ? -10.151 -23.772 -1.728 1.00 42.78 180 ASP A O 1
ATOM 1486 N N . LYS A 1 181 ? -11.370 -23.200 -3.537 1.00 34.84 181 LYS A N 1
ATOM 1487 C CA . LYS A 1 181 ? -12.178 -24.419 -3.602 1.00 34.84 181 LYS A CA 1
ATOM 1488 C C . LYS A 1 181 ? -11.430 -25.517 -4.339 1.00 34.84 181 LYS A C 1
ATOM 1490 O O . LYS A 1 181 ? -10.832 -25.202 -5.392 1.00 34.84 181 LYS A O 1
#

Solvent-accessible surface area (backbone atoms only — not comparable to full-atom values): 10258 Å² total; per-residue (Å²): 131,84,52,79,62,58,58,49,52,51,50,52,48,52,49,51,50,51,50,46,55,49,49,72,75,24,84,62,62,47,58,54,50,52,50,50,46,52,49,40,31,74,74,65,34,65,72,54,32,55,52,52,52,49,56,53,52,53,57,58,42,42,54,72,25,42,72,60,45,69,76,40,72,85,59,56,71,69,57,37,51,51,48,26,28,48,57,56,40,55,45,55,53,51,45,36,53,50,43,32,72,75,73,37,70,78,65,30,66,63,44,37,55,52,49,53,54,44,41,56,47,23,60,77,68,72,43,83,41,70,36,69,37,30,42,45,79,64,42,74,85,61,66,82,57,93,86,61,67,37,79,77,40,69,66,55,56,55,87,90,38,68,29,37,59,57,47,52,52,51,50,51,53,63,69,47,79,68,78,83,126

pLDDT: mean 75.72, std 17.98, range [34.84, 97.94]

Sequence (181 aa):
MLNNSETKDALISVMNGLFKSIEAENNEKSAELIEELYKSYKERGDDYYQTSMHLEMMRLMELPARPFLMEHQEITGWDEFYIESIYNGLFSHWLRRTIDALEGSSCGGDKESFVTSSVVRSIVEKSNISLYVTYGDYGDKYKGRDNIDLNKQTFWSPSCFKDTDEVKEAFKRWWRVVEDK

Mean predicted aligned error: 12.18 Å